Protein 3T6O (pdb70)

Organism: Planctopirus limnophila (strain ATCC 43296 / DSM 3776 / IFAM 1008 / Mu 290) (NCBI:txid521674)

InterPro domains:
  IPR002645 STAS domain [PF01740] (28-112)
  IPR002645 STAS domain [PS50801] (24-116)
  IPR036513 STAS domain superfamily [G3DSA:3.30.750.24] (1-118)
  IPR036513 STAS domain superfamily [SSF52091] (20-113)

Foldseek 3Di:
DAEWDWDQDLQATETHGDLVQLEDDQVNCVVHLVVLQVSDDDPQYEYEYECANHNYDADSNVVSLVSNCVVRVVRPPHAYAYECQDPNNVVRVVVDDVCVRHHYYHHPVVVSVVD/DEWDWDADLNATETHDPLVPLDDEPVNCVVHLVVLLVSPDDPLYEYEYEDANHNYDADSVVVSLVVSVVVNVVRVPYAYEYECADPVRVVRCVVVVNDVVHYYYHDDVVVSVVVD/DEWDWDQDQQEIETHDDLVQQECELVNLVVYLVVLLVSPDDPLHEYEYECANHQYYADNVVVSLVVSVVVNVVHPPHAYAYECQDPNNVVRPVVDDPCPRHHYDHHPVRVSVVHD

Structure (mmCIF, N/CA/C/O backbone):
data_3T6O
#
_entry.id   3T6O
#
_cell.length_a   73.038
_cell.length_b   92.453
_cell.length_c   142.753
_cell.angle_alpha   90.00
_cell.angle_beta   90.00
_cell.angle_gamma   90.00
#
_symmetry.space_group_name_H-M   'I 2 2 2'
#
loop_
_entity.id
_entity.type
_entity.pdbx_description
1 polymer 'Sulfate transporter/antisigma-factor antagonist STAS'
2 non-polymer 'CHLORIDE ION'
3 water water
#
loop_
_atom_site.group_PDB
_atom_site.id
_atom_site.type_symbol
_atom_site.label_atom_id
_atom_site.label_alt_id
_atom_site.label_comp_id
_atom_site.label_asym_id
_atom_site.label_entity_id
_atom_site.label_seq_id
_atom_site.pdbx_PDB_ins_code
_atom_site.Cartn_x
_atom_site.Cartn_y
_atom_site.Cartn_z
_atom_site.occupancy
_atom_site.B_iso_or_equiv
_atom_site.auth_seq_id
_atom_site.auth_comp_id
_atom_site.auth_asym_id
_atom_site.auth_atom_id
_atom_site.pdbx_PDB_model_num
ATOM 1 N N . ALA A 1 3 ? 17.962 62.967 51.237 1.00 72.61 0 ALA A N 1
ATOM 2 C CA . ALA A 1 3 ? 17.948 61.757 52.100 1.00 72.88 0 ALA A CA 1
ATOM 3 C C . ALA A 1 3 ? 17.732 60.436 51.305 1.00 69.18 0 ALA A C 1
ATOM 4 O O . ALA A 1 3 ? 18.277 59.393 51.680 1.00 69.06 0 ALA A O 1
ATOM 14 N N . ALA A 1 5 ? 17.692 57.210 48.937 1.00 54.28 2 ALA A N 1
ATOM 15 C CA . ALA A 1 5 ? 18.638 56.459 48.126 1.00 49.82 2 ALA A CA 1
ATOM 16 C C . ALA A 1 5 ? 18.182 56.385 46.655 1.00 45.44 2 ALA A C 1
ATOM 17 O O . ALA A 1 5 ? 16.992 56.457 46.340 1.00 45.39 2 ALA A O 1
ATOM 19 N N . ASP A 1 6 ? 19.128 56.247 45.745 1.00 41.23 3 ASP A N 1
ATOM 20 C CA . ASP A 1 6 ? 18.784 56.177 44.333 1.00 37.20 3 ASP A CA 1
ATOM 21 C C . ASP A 1 6 ? 19.779 55.264 43.628 1.00 33.70 3 ASP A C 1
ATOM 22 O O . ASP A 1 6 ? 20.799 54.922 44.200 1.00 31.76 3 ASP A O 1
ATOM 27 N N . ILE A 1 7 ? 19.445 54.806 42.426 1.00 30.59 4 ILE A N 1
ATOM 28 C CA . ILE A 1 7 ? 20.424 54.081 41.638 1.00 28.45 4 ILE A CA 1
ATOM 29 C C . ILE A 1 7 ? 21.574 55.039 41.374 1.00 27.40 4 ILE A C 1
ATOM 30 O O . ILE A 1 7 ? 21.419 56.216 41.536 1.00 27.20 4 ILE A O 1
ATOM 35 N N . ARG A 1 8 ? 22.715 54.512 40.973 1.00 26.54 5 ARG A N 1
ATOM 36 C CA A ARG A 1 8 ? 23.758 55.377 40.439 0.50 26.79 5 ARG A CA 1
ATOM 37 C CA B ARG A 1 8 ? 23.884 55.274 40.496 0.50 26.68 5 ARG A CA 1
ATOM 38 C C . ARG A 1 8 ? 23.964 55.101 38.968 1.00 24.34 5 ARG A C 1
ATOM 39 O O . ARG A 1 8 ? 23.915 53.972 38.486 1.00 23.24 5 ARG A O 1
ATOM 54 N N . VAL A 1 9 ? 24.099 56.179 38.212 1.00 23.39 6 VAL A N 1
ATOM 55 C CA . VAL A 1 9 ? 24.185 56.089 36.762 1.00 21.53 6 VAL A CA 1
ATOM 56 C C . VAL A 1 9 ? 25.594 56.530 36.387 1.00 22.18 6 VAL A C 1
ATOM 57 O O . VAL A 1 9 ? 25.986 57.624 36.712 1.00 22.66 6 VAL A O 1
ATOM 61 N N . THR A 1 10 ? 26.351 55.672 35.713 1.00 21.27 7 THR A N 1
ATOM 62 C CA . THR A 1 10 ? 27.712 56.045 35.257 1.00 22.04 7 THR A CA 1
ATOM 63 C C . THR A 1 10 ? 27.825 55.818 33.746 1.00 21.46 7 THR A C 1
ATOM 64 O O . THR A 1 10 ? 27.030 55.087 33.136 1.00 20.46 7 THR A O 1
ATOM 68 N N . HIS A 1 11 ? 28.741 56.534 33.125 1.00 22.61 8 HIS A N 1
ATOM 69 C CA . HIS A 1 11 ? 29.015 56.372 31.725 1.00 22.98 8 HIS A CA 1
ATOM 70 C C . HIS A 1 11 ? 30.366 55.730 31.604 1.00 23.77 8 HIS A C 1
ATOM 71 O O . HIS A 1 11 ? 31.355 56.306 32.013 1.00 24.70 8 HIS A O 1
ATOM 78 N N . GLU A 1 12 ? 30.405 54.534 31.049 1.00 22.95 9 GLU A N 1
ATOM 79 C CA . GLU A 1 12 ? 31.624 53.764 30.977 1.00 24.53 9 GLU A CA 1
ATOM 80 C C . GLU A 1 12 ? 31.707 53.178 29.579 1.00 23.71 9 GLU A C 1
ATOM 81 O O . GLU A 1 12 ? 30.839 52.425 29.166 1.00 21.02 9 GLU A O 1
ATOM 87 N N . ALA A 1 13 ? 32.723 53.559 28.834 1.00 24.91 10 ALA A N 1
ATOM 88 C CA . ALA A 1 13 ? 32.961 52.991 27.499 1.00 26.49 10 ALA A CA 1
ATOM 89 C C . ALA A 1 13 ? 31.697 53.038 26.585 1.00 25.32 10 ALA A C 1
ATOM 90 O O . ALA A 1 13 ? 31.359 52.068 25.901 1.00 24.07 10 ALA A O 1
ATOM 92 N N . GLN A 1 14 ? 31.012 54.173 26.587 1.00 24.69 11 GLN A N 1
ATOM 93 C CA . GLN A 1 14 ? 29.836 54.400 25.721 1.00 25.17 11 GLN A CA 1
ATOM 94 C C . GLN A 1 14 ? 28.612 53.634 26.106 1.00 22.92 11 GLN A C 1
ATOM 95 O O . GLN A 1 14 ? 27.664 53.558 25.344 1.00 22.97 11 GLN A O 1
ATOM 101 N N . VAL A 1 15 ? 28.625 53.127 27.329 1.00 21.33 12 VAL A N 1
ATOM 102 C CA . VAL A 1 15 ? 27.519 52.407 27.884 1.00 19.35 12 VAL A CA 1
ATOM 103 C C . VAL A 1 15 ? 27.057 53.159 29.126 1.00 19.56 12 VAL A C 1
ATOM 104 O O . VAL A 1 15 ? 27.886 53.666 29.877 1.00 19.53 12 VAL A O 1
ATOM 108 N N . THR A 1 16 ? 25.736 53.273 29.298 1.00 18.62 13 THR A N 1
ATOM 109 C CA . THR A 1 16 ? 25.167 53.866 30.477 1.00 18.94 13 THR A CA 1
ATOM 110 C C . THR A 1 16 ? 24.984 52.724 31.441 1.00 17.25 13 THR A C 1
ATOM 111 O O . THR A 1 16 ? 24.219 51.777 31.153 1.00 17.30 13 THR A O 1
ATOM 115 N N . VAL A 1 17 ? 25.648 52.799 32.572 1.00 16.33 14 VAL A N 1
ATOM 116 C CA . VAL A 1 17 ? 25.668 51.699 33.494 1.00 15.95 14 VAL A CA 1
ATOM 117 C C . VAL A 1 17 ? 24.791 52.096 34.649 1.00 16.75 14 VAL A C 1
ATOM 118 O O . VAL A 1 17 ? 24.979 53.151 35.223 1.00 18.33 14 VAL A O 1
ATOM 122 N N . ILE A 1 18 ? 23.808 51.264 34.975 1.00 16.47 15 ILE A N 1
ATOM 123 C CA . ILE A 1 18 ? 22.953 51.466 36.152 1.00 16.86 15 ILE A CA 1
ATOM 124 C C . ILE A 1 18 ? 23.367 50.500 37.271 1.00 17.85 15 ILE A C 1
ATOM 125 O O . ILE A 1 18 ? 23.416 49.273 37.051 1.00 16.78 15 ILE A O 1
ATOM 130 N N . SER A 1 19 ? 23.691 51.034 38.441 1.00 18.21 16 SER A N 1
ATOM 131 C CA . SER A 1 19 ? 24.112 50.212 39.570 1.00 20.45 16 SER A CA 1
ATOM 132 C C . SER A 1 19 ? 23.285 50.563 40.804 1.00 22.57 16 SER A C 1
ATOM 133 O O . SER A 1 19 ? 22.708 51.672 40.896 1.00 22.62 16 SER A O 1
ATOM 136 N N . PHE A 1 20 ? 23.317 49.657 41.773 1.00 23.87 17 PHE A N 1
ATOM 137 C CA . PHE A 1 20 ? 22.508 49.759 42.975 1.00 26.45 17 PHE A CA 1
ATOM 138 C C . PHE A 1 20 ? 23.317 49.865 44.262 1.00 29.50 17 PHE A C 1
ATOM 139 O O . PHE A 1 20 ? 24.136 49.025 44.527 1.00 29.28 17 PHE A O 1
ATOM 147 N N . PRO A 1 21 ? 23.044 50.865 45.088 1.00 32.53 18 PRO A N 1
ATOM 148 C CA . PRO A 1 21 ? 23.603 50.926 46.455 1.00 35.48 18 PRO A CA 1
ATOM 149 C C . PRO A 1 21 ? 23.148 49.796 47.336 1.00 37.03 18 PRO A C 1
ATOM 150 O O . PRO A 1 21 ? 22.055 49.293 47.149 1.00 36.41 18 PRO A O 1
ATOM 154 N N . ALA A 1 22 ? 23.987 49.422 48.298 1.00 40.50 19 ALA A N 1
ATOM 155 C CA . ALA A 1 22 ? 23.687 48.375 49.303 1.00 43.16 19 ALA A CA 1
ATOM 156 C C . ALA A 1 22 ? 22.289 48.432 49.931 1.00 45.32 19 ALA A C 1
ATOM 157 O O . ALA A 1 22 ? 21.691 47.387 50.193 1.00 46.60 19 ALA A O 1
ATOM 159 N N . VAL A 1 23 ? 21.736 49.620 50.146 1.00 47.01 20 VAL A N 1
ATOM 160 C CA . VAL A 1 23 ? 20.380 49.715 50.694 1.00 48.76 20 VAL A CA 1
ATOM 161 C C . VAL A 1 23 ? 19.282 49.065 49.804 1.00 47.46 20 VAL A C 1
ATOM 162 O O . VAL A 1 23 ? 18.158 48.825 50.280 1.00 48.99 20 VAL A O 1
ATOM 166 N N . PHE A 1 24 ? 19.582 48.810 48.525 1.00 44.91 21 PHE A N 1
ATOM 167 C CA . PHE A 1 24 ? 18.635 48.149 47.609 1.00 42.81 21 PHE A CA 1
ATOM 168 C C . PHE A 1 24 ? 18.859 46.637 47.443 1.00 41.87 21 PHE A C 1
ATOM 169 O O . PHE A 1 24 ? 18.790 46.138 46.332 1.00 41.67 21 PHE A O 1
ATOM 177 N N . GLN A 1 25 ? 19.118 45.882 48.503 1.00 42.95 22 GLN A N 1
ATOM 178 C CA A GLN A 1 25 ? 19.261 44.429 48.423 0.50 42.55 22 GLN A CA 1
ATOM 179 C CA B GLN A 1 25 ? 19.346 44.461 48.268 0.50 42.21 22 GLN A CA 1
ATOM 180 C C . GLN A 1 25 ? 18.013 43.787 47.811 1.00 41.50 22 GLN A C 1
ATOM 181 O O . GLN A 1 25 ? 18.063 42.852 47.044 1.00 40.13 22 GLN A O 1
ATOM 192 N N . ARG A 1 26 ? 16.855 44.303 48.212 1.00 41.55 23 ARG A N 1
ATOM 193 C CA . ARG A 1 26 ? 15.567 43.759 47.803 1.00 41.24 23 ARG A CA 1
ATOM 194 C C . ARG A 1 26 ? 14.724 44.817 47.117 1.00 38.90 23 ARG A C 1
ATOM 195 O O . ARG A 1 26 ? 14.337 45.789 47.742 1.00 39.35 23 ARG A O 1
ATOM 203 N N . LEU A 1 27 ? 14.466 44.622 45.824 1.00 35.77 24 LEU A N 1
ATOM 204 C CA . LEU A 1 27 ? 13.698 45.563 45.026 1.00 34.04 24 LEU A CA 1
ATOM 205 C C . LEU A 1 27 ? 12.198 45.167 44.958 1.00 34.28 24 LEU A C 1
ATOM 206 O O . LEU A 1 27 ? 11.791 44.330 44.159 1.00 33.54 24 LEU A O 1
ATOM 211 N N A ARG A 1 28 ? 11.397 45.782 45.818 0.50 35.31 25 ARG A N 1
ATOM 212 N N B ARG A 1 28 ? 11.383 45.760 45.817 0.50 35.21 25 ARG A N 1
ATOM 213 C CA A ARG A 1 28 ? 9.958 45.650 45.761 0.50 36.63 25 ARG A CA 1
ATOM 214 C CA B ARG A 1 28 ? 9.952 45.605 45.688 0.50 36.37 25 ARG A CA 1
ATOM 215 C C A ARG A 1 28 ? 9.348 46.894 45.111 0.50 35.96 25 ARG A C 1
ATOM 216 C C B ARG A 1 28 ? 9.347 46.905 45.144 0.50 35.91 25 ARG A C 1
ATOM 217 O O A ARG A 1 28 ? 10.062 47.780 44.597 0.50 34.33 25 ARG A O 1
ATOM 218 O O B ARG A 1 28 ? 10.068 47.833 44.722 0.50 34.35 25 ARG A O 1
ATOM 233 N N . GLU A 1 29 ? 8.023 46.963 45.160 1.00 36.70 26 GLU A N 1
ATOM 234 C CA . GLU A 1 29 ? 7.287 48.064 44.578 1.00 36.70 26 GLU A CA 1
ATOM 235 C C . GLU A 1 29 ? 7.739 49.431 45.092 1.00 35.85 26 GLU A C 1
ATOM 236 O O . GLU A 1 29 ? 7.857 50.337 44.316 1.00 34.86 26 GLU A O 1
ATOM 242 N N . THR A 1 30 ? 8.030 49.543 46.383 1.00 36.77 27 THR A N 1
ATOM 243 C CA . THR A 1 30 ? 8.468 50.786 46.982 1.00 37.62 27 THR A CA 1
ATOM 244 C C . THR A 1 30 ? 9.795 51.267 46.454 1.00 35.56 27 THR A C 1
ATOM 245 O O . THR A 1 30 ? 9.944 52.456 46.181 1.00 35.58 27 THR A O 1
ATOM 249 N N . GLU A 1 31 ? 10.766 50.363 46.357 1.00 33.08 28 GLU A N 1
ATOM 250 C CA . GLU A 1 31 ? 12.075 50.699 45.813 1.00 31.62 28 GLU A CA 1
ATOM 251 C C . GLU A 1 31 ? 11.991 51.027 44.327 1.00 29.58 28 GLU A C 1
ATOM 252 O O . GLU A 1 31 ? 12.686 51.947 43.828 1.00 27.86 28 GLU A O 1
ATOM 258 N N . VAL A 1 32 ? 11.117 50.318 43.610 1.00 28.83 29 VAL A N 1
ATOM 259 C CA . VAL A 1 32 ? 11.004 50.544 42.180 1.00 27.12 29 VAL A CA 1
ATOM 260 C C . VAL A 1 32 ? 10.466 51.962 41.947 1.00 28.61 29 VAL A C 1
ATOM 261 O O . VAL A 1 32 ? 10.972 52.657 41.076 1.00 27.01 29 VAL A O 1
ATOM 265 N N . GLU A 1 33 ? 9.514 52.418 42.768 1.00 30.79 30 GLU A N 1
ATOM 266 C CA A GLU A 1 33 ? 9.015 53.811 42.639 0.50 32.09 30 GLU A CA 1
ATOM 267 C CA B GLU A 1 33 ? 8.987 53.766 42.651 0.50 32.47 30 GLU A CA 1
ATOM 268 C C . GLU A 1 33 ? 10.103 54.799 42.921 1.00 32.08 30 GLU A C 1
ATOM 269 O O . GLU A 1 33 ? 10.123 55.874 42.324 1.00 32.84 30 GLU A O 1
ATOM 280 N N . GLN A 1 34 ? 10.988 54.479 43.855 1.00 31.98 31 GLN A N 1
ATOM 281 C CA . GLN A 1 34 ? 12.046 55.424 44.234 1.00 32.52 31 GLN A CA 1
ATOM 282 C C . GLN A 1 34 ? 13.008 55.665 43.092 1.00 28.63 31 GLN A C 1
ATOM 283 O O . GLN A 1 34 ? 13.515 56.742 42.969 1.00 29.66 31 GLN A O 1
ATOM 289 N N . ILE A 1 35 ? 13.269 54.661 42.274 1.00 24.89 32 ILE A N 1
ATOM 290 C CA . ILE A 1 35 ? 14.354 54.724 41.299 1.00 22.64 32 ILE A CA 1
ATOM 291 C C . ILE A 1 35 ? 13.872 54.961 39.870 1.00 22.49 32 ILE A C 1
ATOM 292 O O . ILE A 1 35 ? 14.689 55.193 38.979 1.00 20.70 32 ILE A O 1
ATOM 297 N N . ALA A 1 36 ? 12.553 54.921 39.660 1.00 22.16 33 ALA A N 1
ATOM 298 C CA . ALA A 1 36 ? 11.974 54.881 38.301 1.00 22.21 33 ALA A CA 1
ATOM 299 C C . ALA A 1 36 ? 12.361 56.087 37.497 1.00 22.42 33 ALA A C 1
ATOM 300 O O . ALA A 1 36 ? 12.788 55.966 36.341 1.00 21.14 33 ALA A O 1
ATOM 302 N N . SER A 1 37 ? 12.272 57.243 38.144 1.00 24.51 34 SER A N 1
ATOM 303 C CA . SER A 1 37 ? 12.556 58.510 37.503 1.00 26.74 34 SER A CA 1
ATOM 304 C C . SER A 1 37 ? 14.019 58.682 37.026 1.00 26.09 34 SER A C 1
ATOM 305 O O . SER A 1 37 ? 14.287 59.043 35.870 1.00 26.57 34 SER A O 1
ATOM 308 N N . THR A 1 38 ? 14.966 58.386 37.891 1.00 25.83 35 THR A N 1
ATOM 309 C CA . THR A 1 38 ? 16.373 58.428 37.504 1.00 25.25 35 THR A CA 1
ATOM 310 C C . THR A 1 38 ? 16.648 57.380 36.422 1.00 23.24 35 THR A C 1
ATOM 311 O O . THR A 1 38 ? 17.305 57.660 35.441 1.00 22.38 35 THR A O 1
ATOM 315 N N . PHE A 1 39 ? 16.098 56.178 36.585 1.00 22.17 36 PHE A N 1
ATOM 316 C CA . PHE A 1 39 ? 16.296 55.134 35.638 1.00 20.10 36 PHE A CA 1
ATOM 317 C C . PHE A 1 39 ? 15.806 55.492 34.235 1.00 21.05 36 PHE A C 1
ATOM 318 O O . PHE A 1 39 ? 16.546 55.367 33.223 1.00 19.89 36 PHE A O 1
ATOM 326 N N . LEU A 1 40 ? 14.554 55.949 34.159 1.00 21.51 37 LEU A N 1
ATOM 327 C CA . LEU A 1 40 ? 13.970 56.255 32.860 1.00 22.18 37 LEU A CA 1
ATOM 328 C C . LEU A 1 40 ? 14.661 57.470 32.227 1.00 22.44 37 LEU A C 1
ATOM 329 O O . LEU A 1 40 ? 14.875 57.497 31.027 1.00 21.68 37 LEU A O 1
ATOM 334 N N . ALA A 1 41 ? 15.081 58.437 33.027 1.00 23.52 38 ALA A N 1
ATOM 335 C CA . ALA A 1 41 ? 15.771 59.605 32.447 1.00 25.87 38 ALA A CA 1
ATOM 336 C C . ALA A 1 41 ? 17.146 59.188 31.885 1.00 25.39 38 ALA A C 1
ATOM 337 O O . ALA A 1 41 ? 17.592 59.767 30.923 1.00 27.32 38 ALA A O 1
ATOM 339 N N . ALA A 1 42 ? 17.760 58.140 32.435 1.00 23.81 39 ALA A N 1
ATOM 340 C CA . ALA A 1 42 ? 19.032 57.616 31.930 1.00 23.58 39 ALA A CA 1
ATOM 341 C C . ALA A 1 42 ? 18.884 56.839 30.597 1.00 23.34 39 ALA A C 1
ATOM 342 O O . ALA A 1 42 ? 19.860 56.375 30.053 1.00 21.96 39 ALA A O 1
ATOM 352 N N . GLN A 1 44 ? 18.078 57.976 27.664 1.00 30.07 41 GLN A N 1
ATOM 353 C CA . GLN A 1 44 ? 18.173 58.803 26.459 1.00 32.27 41 GLN A CA 1
ATOM 354 C C . GLN A 1 44 ? 19.638 58.779 25.959 1.00 31.82 41 GLN A C 1
ATOM 355 O O . GLN A 1 44 ? 20.418 57.964 26.399 1.00 31.39 41 GLN A O 1
ATOM 361 N N . GLY A 1 45 ? 20.018 59.540 24.971 1.00 33.31 42 GLY A N 1
ATOM 362 C CA . GLY A 1 45 ? 21.388 59.369 24.467 1.00 33.13 42 GLY A CA 1
ATOM 363 C C . GLY A 1 45 ? 21.399 59.198 22.976 1.00 34.58 42 GLY A C 1
ATOM 364 O O . GLY A 1 45 ? 20.430 58.740 22.394 1.00 33.15 42 GLY A O 1
ATOM 365 N N . ALA A 1 46 ? 22.504 59.581 22.353 1.00 36.12 43 ALA A N 1
ATOM 366 C CA . ALA A 1 46 ? 22.657 59.415 20.924 1.00 38.47 43 ALA A CA 1
ATOM 367 C C . ALA A 1 46 ? 22.599 57.940 20.577 1.00 37.94 43 ALA A C 1
ATOM 368 O O . ALA A 1 46 ? 23.134 57.108 21.305 1.00 35.82 43 ALA A O 1
ATOM 370 N N . GLN A 1 47 ? 21.868 57.645 19.504 1.00 40.17 44 GLN A N 1
ATOM 371 C CA . GLN A 1 47 ? 21.867 56.349 18.789 1.00 41.97 44 GLN A CA 1
ATOM 372 C C . GLN A 1 47 ? 23.285 55.913 18.407 1.00 41.77 44 GLN A C 1
ATOM 373 O O . GLN A 1 47 ? 24.081 56.738 17.986 1.00 44.75 44 GLN A O 1
ATOM 379 N N . PRO A 1 48 ? 23.638 54.629 18.603 1.00 39.51 45 PRO A N 1
ATOM 380 C CA . PRO A 1 48 ? 22.927 53.543 19.283 1.00 36.28 45 PRO A CA 1
ATOM 381 C C . PRO A 1 48 ? 23.108 53.648 20.806 1.00 31.84 45 PRO A C 1
ATOM 382 O O . PRO A 1 48 ? 24.202 53.870 21.283 1.00 30.08 45 PRO A O 1
ATOM 386 N N . ARG A 1 49 ? 22.031 53.477 21.554 1.00 28.79 46 ARG A N 1
ATOM 387 C CA . ARG A 1 49 ? 22.098 53.524 22.998 1.00 25.42 46 ARG A CA 1
ATOM 388 C C . ARG A 1 49 ? 22.398 52.144 23.519 1.00 23.78 46 ARG A C 1
ATOM 389 O O . ARG A 1 49 ? 21.749 51.162 23.126 1.00 22.63 46 ARG A O 1
ATOM 397 N N . LYS A 1 50 ? 23.324 52.092 24.463 1.00 21.42 47 LYS A N 1
ATOM 398 C CA . LYS A 1 50 ? 23.739 50.870 25.080 1.00 20.88 47 LYS A CA 1
ATOM 399 C C . LYS A 1 50 ? 23.607 51.066 26.594 1.00 18.82 47 LYS A C 1
ATOM 400 O O . LYS A 1 50 ? 24.129 52.060 27.149 1.00 19.30 47 LYS A O 1
ATOM 406 N N . VAL A 1 51 ? 22.908 50.136 27.241 1.00 16.85 48 VAL A N 1
ATOM 407 C CA . VAL A 1 51 ? 22.563 50.212 28.641 1.00 16.01 48 VAL A CA 1
ATOM 408 C C . VAL A 1 51 ? 22.897 48.863 29.311 1.00 15.97 48 VAL A C 1
ATOM 409 O O . VAL A 1 51 ? 22.581 47.807 28.778 1.00 17.47 48 VAL A O 1
ATOM 413 N N . LEU A 1 52 ? 23.485 48.918 30.507 1.00 15.94 49 LEU A N 1
ATOM 414 C CA . LEU A 1 52 ? 23.859 47.759 31.249 1.00 15.36 49 LEU A CA 1
ATOM 415 C C . LEU A 1 52 ? 23.283 47.903 32.613 1.00 15.74 49 LEU A C 1
ATOM 416 O O . LEU A 1 52 ? 23.550 48.901 33.273 1.00 17.13 49 LEU A O 1
ATOM 421 N N . ILE A 1 53 ? 22.530 46.910 33.078 1.00 15.79 50 ILE A N 1
ATOM 422 C CA . ILE A 1 53 ? 21.969 46.948 34.420 1.00 16.43 50 ILE A CA 1
ATOM 423 C C . ILE A 1 53 ? 22.878 46.058 35.247 1.00 17.87 50 ILE A C 1
ATOM 424 O O . ILE A 1 53 ? 22.882 44.818 35.103 1.00 17.85 50 ILE A O 1
ATOM 429 N N . ASP A 1 54 ? 23.658 46.677 36.107 1.00 17.27 51 ASP A N 1
ATOM 430 C CA . ASP A 1 54 ? 24.593 45.938 36.918 1.00 19.21 51 ASP A CA 1
ATOM 431 C C . ASP A 1 54 ? 23.951 45.611 38.266 1.00 19.92 51 ASP A C 1
ATOM 432 O O . ASP A 1 54 ? 23.861 46.480 39.163 1.00 20.42 51 ASP A O 1
ATOM 437 N N . LEU A 1 55 ? 23.606 44.333 38.422 1.00 19.91 52 LEU A N 1
ATOM 438 C CA . LEU A 1 55 ? 22.788 43.888 39.540 1.00 20.65 52 LEU A CA 1
ATOM 439 C C . LEU A 1 55 ? 23.598 43.394 40.724 1.00 22.37 52 LEU A C 1
ATOM 440 O O . LEU A 1 55 ? 23.051 42.745 41.616 1.00 22.33 52 LEU A O 1
ATOM 445 N N . GLU A 1 56 ? 24.894 43.728 40.777 1.00 22.93 53 GLU A N 1
ATOM 446 C CA . GLU A 1 56 ? 25.725 43.225 41.864 1.00 25.43 53 GLU A CA 1
ATOM 447 C C . GLU A 1 56 ? 25.189 43.763 43.190 1.00 26.10 53 GLU A C 1
ATOM 448 O O . GLU A 1 56 ? 24.911 44.946 43.321 1.00 26.83 53 GLU A O 1
ATOM 454 N N . GLY A 1 57 ? 25.046 42.898 44.171 1.00 27.40 54 GLY A N 1
ATOM 455 C CA . GLY A 1 57 ? 24.549 43.301 45.487 1.00 29.07 54 GLY A CA 1
ATOM 456 C C . GLY A 1 57 ? 23.032 43.156 45.625 1.00 29.24 54 GLY A C 1
ATOM 457 O O . GLY A 1 57 ? 22.517 43.100 46.747 1.00 30.86 54 GLY A O 1
ATOM 458 N N . VAL A 1 58 ? 22.310 43.133 44.496 1.00 27.52 55 VAL A N 1
ATOM 459 C CA . VAL A 1 58 ? 20.875 42.975 44.516 1.00 25.88 55 VAL A CA 1
ATOM 460 C C . VAL A 1 58 ? 20.559 41.505 44.788 1.00 27.45 55 VAL A C 1
ATOM 461 O O . VAL A 1 58 ? 21.004 40.631 44.066 1.00 26.89 55 VAL A O 1
ATOM 465 N N . GLU A 1 59 ? 19.786 41.219 45.826 1.00 29.01 56 GLU A N 1
ATOM 466 C CA . GLU A 1 59 ? 19.488 39.825 46.177 1.00 30.88 56 GLU A CA 1
ATOM 467 C C . GLU A 1 59 ? 18.077 39.356 45.801 1.00 30.47 56 GLU A C 1
ATOM 468 O O . GLU A 1 59 ? 17.821 38.130 45.705 1.00 30.05 56 GLU A O 1
ATOM 474 N N . PHE A 1 60 ? 17.155 40.305 45.615 1.00 28.89 57 PHE A N 1
ATOM 475 C CA . PHE A 1 60 ? 15.793 39.959 45.265 1.00 29.15 57 PHE A CA 1
ATOM 476 C C . PHE A 1 60 ? 15.123 40.993 44.394 1.00 28.59 57 PHE A C 1
ATOM 477 O O . PHE A 1 60 ? 15.257 42.220 44.632 1.00 28.66 57 PHE A O 1
ATOM 485 N N . PHE A 1 61 ? 14.390 40.494 43.398 1.00 28.53 58 PHE A N 1
ATOM 486 C CA . PHE A 1 61 ? 13.367 41.285 42.705 1.00 28.50 58 PHE A CA 1
ATOM 487 C C . PHE A 1 61 ? 12.297 40.389 42.096 1.00 29.46 58 PHE A C 1
ATOM 488 O O . PHE A 1 61 ? 12.430 39.159 42.097 1.00 30.55 58 PHE A O 1
ATOM 496 N N . GLY A 1 62 ? 11.205 41.017 41.653 1.00 29.07 59 GLY A N 1
ATOM 497 C CA . GLY A 1 62 ? 10.075 40.333 41.045 1.00 28.56 59 GLY A CA 1
ATOM 498 C C . GLY A 1 62 ? 9.438 41.164 39.953 1.00 26.28 59 GLY A C 1
ATOM 499 O O . GLY A 1 62 ? 10.134 41.822 39.192 1.00 24.74 59 GLY A O 1
ATOM 500 N N . SER A 1 63 ? 8.111 41.137 39.877 1.00 26.60 60 SER A N 1
ATOM 501 C CA . SER A 1 63 ? 7.420 41.711 38.745 1.00 26.05 60 SER A CA 1
ATOM 502 C C . SER A 1 63 ? 7.589 43.213 38.639 1.00 24.03 60 SER A C 1
ATOM 503 O O . SER A 1 63 ? 7.697 43.719 37.527 1.00 20.91 60 SER A O 1
ATOM 506 N N . SER A 1 64 ? 7.597 43.919 39.765 1.00 24.13 61 SER A N 1
ATOM 507 C CA . SER A 1 64 ? 7.633 45.392 39.713 1.00 24.79 61 SER A CA 1
ATOM 508 C C . SER A 1 64 ? 8.928 45.862 39.069 1.00 22.13 61 SER A C 1
ATOM 509 O O . SER A 1 64 ? 8.925 46.751 38.238 1.00 20.82 61 SER A O 1
ATOM 512 N N . PHE A 1 65 ? 10.034 45.243 39.457 1.00 21.53 62 PHE A N 1
ATOM 513 C CA . PHE A 1 65 ? 11.312 45.626 38.916 1.00 20.13 62 PHE A CA 1
ATOM 514 C C . PHE A 1 65 ? 11.475 45.167 37.482 1.00 20.28 62 PHE A C 1
ATOM 515 O O . PHE A 1 65 ? 12.000 45.910 36.659 1.00 20.23 62 PHE A O 1
ATOM 523 N N . ILE A 1 66 ? 11.008 43.975 37.146 1.00 21.14 63 ILE A N 1
ATOM 524 C CA . ILE A 1 66 ? 11.106 43.519 35.771 1.00 21.78 63 ILE A CA 1
ATOM 525 C C . ILE A 1 66 ? 10.304 44.446 34.871 1.00 22.52 63 ILE A C 1
ATOM 526 O O . ILE A 1 66 ? 10.735 44.754 33.768 1.00 22.74 63 ILE A O 1
ATOM 531 N N . GLU A 1 67 ? 9.137 44.863 35.348 1.00 23.28 64 GLU A N 1
ATOM 532 C CA . GLU A 1 67 ? 8.305 45.818 34.645 1.00 25.39 64 GLU A CA 1
ATOM 533 C C . GLU A 1 67 ? 9.045 47.147 34.385 1.00 22.90 64 GLU A C 1
ATOM 534 O O . GLU A 1 67 ? 8.998 47.672 33.272 1.00 22.04 64 GLU A O 1
ATOM 540 N N . LEU A 1 68 ? 9.723 47.667 35.396 1.00 21.37 65 LEU A N 1
ATOM 541 C CA . LEU A 1 68 ? 10.537 48.890 35.159 1.00 20.41 65 LEU A CA 1
ATOM 542 C C . LEU A 1 68 ? 11.582 48.678 34.082 1.00 19.59 65 LEU A C 1
ATOM 543 O O . LEU A 1 68 ? 11.747 49.506 33.202 1.00 19.76 65 LEU A O 1
ATOM 548 N N . LEU A 1 69 ? 12.317 47.572 34.169 1.00 19.61 66 LEU A N 1
ATOM 549 C CA . LEU A 1 69 ? 13.372 47.273 33.195 1.00 19.01 66 LEU A CA 1
ATOM 550 C C . LEU A 1 69 ? 12.815 47.251 31.746 1.00 19.94 66 LEU A C 1
ATOM 551 O O . LEU A 1 69 ? 13.447 47.767 30.791 1.00 20.74 66 LEU A O 1
ATOM 556 N N . VAL A 1 70 ? 11.599 46.724 31.610 1.00 20.00 67 VAL A N 1
ATOM 557 C CA . VAL A 1 70 ? 10.921 46.605 30.311 1.00 20.07 67 VAL A CA 1
ATOM 558 C C . VAL A 1 70 ? 10.602 48.012 29.799 1.00 19.72 67 VAL A C 1
ATOM 559 O O . VAL A 1 70 ? 10.745 48.286 28.622 1.00 18.80 67 VAL A O 1
ATOM 563 N N . ARG A 1 71 ? 10.230 48.914 30.697 1.00 19.78 68 ARG A N 1
ATOM 564 C CA . ARG A 1 71 ? 9.988 50.305 30.306 1.00 20.68 68 ARG A CA 1
ATOM 565 C C . ARG A 1 71 ? 11.242 50.959 29.787 1.00 19.98 68 ARG A C 1
ATOM 566 O O . ARG A 1 71 ? 11.190 51.740 28.829 1.00 23.11 68 ARG A O 1
ATOM 574 N N . GLY A 1 72 ? 12.356 50.689 30.435 1.00 18.99 69 GLY A N 1
ATOM 575 C CA . GLY A 1 72 ? 13.653 51.203 29.998 1.00 18.75 69 GLY A CA 1
ATOM 576 C C . GLY A 1 72 ? 13.995 50.611 28.647 1.00 19.12 69 GLY A C 1
ATOM 577 O O . GLY A 1 72 ? 14.333 51.322 27.705 1.00 19.98 69 GLY A O 1
ATOM 578 N N . TRP A 1 73 ? 13.872 49.301 28.547 1.00 18.62 70 TRP A N 1
ATOM 579 C CA . TRP A 1 73 ? 14.205 48.622 27.306 1.00 19.21 70 TRP A CA 1
ATOM 580 C C . TRP A 1 73 ? 13.390 49.131 26.118 1.00 20.99 70 TRP A C 1
ATOM 581 O O . TRP A 1 73 ? 13.947 49.316 25.037 1.00 19.64 70 TRP A O 1
ATOM 592 N N . LYS A 1 74 ? 12.073 49.375 26.316 1.00 21.61 71 LYS A N 1
ATOM 593 C CA . LYS A 1 74 ? 11.209 49.868 25.227 1.00 24.24 71 LYS A CA 1
ATOM 594 C C . LYS A 1 74 ? 11.656 51.247 24.711 1.00 25.02 71 LYS A C 1
ATOM 595 O O . LYS A 1 74 ? 11.441 51.599 23.537 1.00 26.64 71 LYS A O 1
ATOM 601 N N . ARG A 1 75 ? 12.245 52.029 25.596 1.00 23.96 72 ARG A N 1
ATOM 602 C CA . ARG A 1 75 ? 12.753 53.328 25.215 1.00 26.67 72 ARG A CA 1
ATOM 603 C C . ARG A 1 75 ? 13.981 53.217 24.330 1.00 28.36 72 ARG A C 1
ATOM 604 O O . ARG A 1 75 ? 14.189 54.065 23.470 1.00 31.59 72 ARG A O 1
ATOM 612 N N . ILE A 1 76 ? 14.800 52.202 24.526 1.00 28.56 73 ILE A N 1
ATOM 613 C CA . ILE A 1 76 ? 15.991 52.109 23.694 1.00 29.41 73 ILE A CA 1
ATOM 614 C C . ILE A 1 76 ? 15.924 51.068 22.557 1.00 30.79 73 ILE A C 1
ATOM 615 O O . ILE A 1 76 ? 16.727 51.133 21.639 1.00 31.19 73 ILE A O 1
ATOM 620 N N . LYS A 1 77 ? 14.944 50.164 22.586 1.00 31.88 74 LYS A N 1
ATOM 621 C CA . LYS A 1 77 ? 14.944 49.012 21.677 1.00 34.19 74 LYS A CA 1
ATOM 622 C C . LYS A 1 77 ? 14.792 49.338 20.197 1.00 38.12 74 LYS A C 1
ATOM 623 O O . LYS A 1 77 ? 15.174 48.511 19.374 1.00 39.48 74 LYS A O 1
ATOM 629 N N . GLU A 1 78 ? 14.273 50.495 19.803 1.00 40.19 75 GLU A N 1
ATOM 630 C CA . GLU A 1 78 ? 14.208 50.701 18.353 1.00 45.45 75 GLU A CA 1
ATOM 631 C C . GLU A 1 78 ? 15.533 51.120 17.674 1.00 46.84 75 GLU A C 1
ATOM 632 O O . GLU A 1 78 ? 15.598 51.192 16.446 1.00 48.73 75 GLU A O 1
ATOM 638 N N . ASP A 1 79 ? 16.593 51.373 18.449 1.00 45.49 76 ASP A N 1
ATOM 639 C CA . ASP A 1 79 ? 17.888 51.631 17.844 1.00 47.16 76 ASP A CA 1
ATOM 640 C C . ASP A 1 79 ? 18.424 50.339 17.213 1.00 49.90 76 ASP A C 1
ATOM 641 O O . ASP A 1 79 ? 18.474 49.304 17.870 1.00 49.46 76 ASP A O 1
ATOM 646 N N . GLN A 1 80 ? 18.847 50.386 15.961 1.00 53.64 77 GLN A N 1
ATOM 647 C CA . GLN A 1 80 ? 19.290 49.154 15.301 1.00 56.46 77 GLN A CA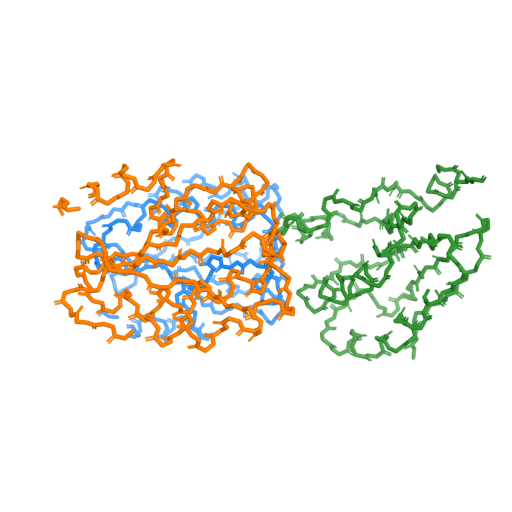 1
ATOM 648 C C . GLN A 1 80 ? 20.447 48.444 16.014 1.00 54.74 77 GLN A C 1
ATOM 649 O O . GLN A 1 80 ? 20.486 47.198 16.057 1.00 55.33 77 GLN A O 1
ATOM 655 N N . GLN A 1 81 ? 21.403 49.211 16.532 1.00 52.43 78 GLN A N 1
ATOM 656 C CA . GLN A 1 81 ? 22.486 48.579 17.282 1.00 50.99 78 GLN A CA 1
ATOM 657 C C . GLN A 1 81 ? 22.415 48.889 18.779 1.00 45.84 78 GLN A C 1
ATOM 658 O O . GLN A 1 81 ? 23.398 48.775 19.469 1.00 45.69 78 GLN A O 1
ATOM 664 N N . GLY A 1 82 ? 21.235 49.245 19.257 1.00 42.94 79 GLY A N 1
ATOM 665 C CA . GLY A 1 82 ? 20.969 49.426 20.691 1.00 39.24 79 GLY A CA 1
ATOM 666 C C . GLY A 1 82 ? 21.221 48.128 21.441 1.00 35.98 79 GLY A C 1
ATOM 667 O O . GLY A 1 82 ? 21.238 47.066 20.825 1.00 38.86 79 GLY A O 1
ATOM 668 N N . VAL A 1 83 ? 21.468 48.192 22.743 1.00 30.37 80 VAL A N 1
ATOM 669 C CA . VAL A 1 83 ? 21.692 46.982 23.519 1.00 26.92 80 VAL A CA 1
ATOM 670 C C . VAL A 1 83 ? 21.250 47.266 24.913 1.00 22.84 80 VAL A C 1
ATOM 671 O O . VAL A 1 83 ? 21.621 48.284 25.487 1.00 22.25 80 VAL A O 1
ATOM 675 N N . PHE A 1 84 ? 20.468 46.357 25.470 1.00 20.02 81 PHE A N 1
ATOM 676 C CA . PHE A 1 84 ? 20.007 46.458 26.842 1.00 18.05 81 PHE A CA 1
ATOM 677 C C . PHE A 1 84 ? 20.446 45.149 27.486 1.00 17.33 81 PHE A C 1
ATOM 678 O O . PHE A 1 84 ? 19.922 44.079 27.120 1.00 19.02 81 PHE A O 1
ATOM 686 N N . ALA A 1 85 ? 21.429 45.222 28.379 1.00 16.67 82 ALA A N 1
ATOM 687 C CA . ALA A 1 85 ? 22.140 44.049 28.921 1.00 15.74 82 ALA A CA 1
ATOM 688 C C . ALA A 1 85 ? 22.079 44.030 30.456 1.00 15.75 82 ALA A C 1
ATOM 689 O O . ALA A 1 85 ? 21.867 45.049 31.137 1.00 15.27 82 ALA A O 1
ATOM 691 N N . LEU A 1 86 ? 22.241 42.847 31.015 1.00 17.53 83 LEU A N 1
ATOM 692 C CA . LEU A 1 86 ? 22.381 42.705 32.462 1.00 17.69 83 LEU A CA 1
ATOM 693 C C . LEU A 1 86 ? 23.755 42.120 32.792 1.00 18.15 83 LEU A C 1
ATOM 694 O O . LEU A 1 86 ? 24.401 41.492 31.925 1.00 19.52 83 LEU A O 1
ATOM 699 N N . CYS A 1 87 ? 24.212 42.340 34.023 1.00 17.62 84 CYS A N 1
ATOM 700 C CA . CYS A 1 87 ? 25.376 41.636 34.541 1.00 19.12 84 CYS A CA 1
ATOM 701 C C . CYS A 1 87 ? 25.304 41.471 36.036 1.00 19.78 84 CYS A C 1
ATOM 702 O O . CYS A 1 87 ? 24.497 42.099 36.689 1.00 17.73 84 CYS A O 1
ATOM 705 N N . SER A 1 88 ? 26.123 40.551 36.538 1.00 21.22 85 SER A N 1
ATOM 706 C CA . SER A 1 88 ? 26.286 40.327 37.973 1.00 23.51 85 SER A CA 1
ATOM 707 C C . SER A 1 88 ? 24.972 39.978 38.660 1.00 22.73 85 SER A C 1
ATOM 708 O O . SER A 1 88 ? 24.690 40.418 39.776 1.00 22.87 85 SER A O 1
ATOM 711 N N . VAL A 1 89 ? 24.209 39.125 37.993 1.00 22.94 86 VAL A N 1
ATOM 712 C CA . VAL A 1 89 ? 22.864 38.731 38.468 1.00 22.03 86 VAL A CA 1
ATOM 713 C C . VAL A 1 89 ? 23.077 37.572 39.410 1.00 23.78 86 VAL A C 1
ATOM 714 O O . VAL A 1 89 ? 23.715 36.570 39.040 1.00 24.47 86 VAL A O 1
ATOM 718 N N . SER A 1 90 ? 22.612 37.693 40.645 1.00 24.81 87 SER A N 1
ATOM 719 C CA . SER A 1 90 ? 22.808 36.585 41.609 1.00 27.56 87 SER A CA 1
ATOM 720 C C . SER A 1 90 ? 22.076 35.327 41.145 1.00 28.98 87 SER A C 1
ATOM 721 O O . SER A 1 90 ? 21.144 35.418 40.377 1.00 28.63 87 SER A O 1
ATOM 724 N N . PRO A 1 91 ? 22.510 34.141 41.603 1.00 32.15 88 PRO A N 1
ATOM 725 C CA . PRO A 1 91 ? 21.825 32.927 41.178 1.00 33.69 88 PRO A CA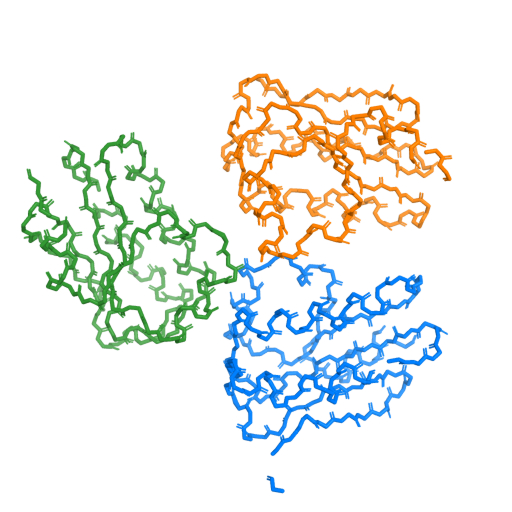 1
ATOM 726 C C . PRO A 1 91 ? 20.321 32.912 41.451 1.00 34.46 88 PRO A C 1
ATOM 727 O O . PRO A 1 91 ? 19.569 32.379 40.636 1.00 35.27 88 PRO A O 1
ATOM 731 N N . TYR A 1 92 ? 19.892 33.465 42.585 1.00 34.55 89 TYR A N 1
ATOM 732 C CA A TYR A 1 92 ? 18.493 33.544 42.831 0.50 33.97 89 TYR A CA 1
ATOM 733 C CA B TYR A 1 92 ? 18.480 33.646 42.917 0.50 35.17 89 TYR A CA 1
ATOM 734 C C . TYR A 1 92 ? 17.785 34.451 41.807 1.00 32.91 89 TYR A C 1
ATOM 735 O O . TYR A 1 92 ? 16.721 34.094 41.308 1.00 33.17 89 TYR A O 1
ATOM 752 N N . CYS A 1 93 ? 18.368 35.612 41.490 1.00 29.76 90 CYS A N 1
ATOM 753 C CA . CYS A 1 93 ? 17.732 36.521 40.608 1.00 27.85 90 CYS A CA 1
ATOM 754 C C . CYS A 1 93 ? 17.625 35.910 39.208 1.00 27.10 90 CYS A C 1
ATOM 755 O O . CYS A 1 93 ? 16.646 36.177 38.479 1.00 25.60 90 CYS A O 1
ATOM 758 N N . VAL A 1 94 ? 18.577 35.050 38.855 1.00 27.44 91 VAL A N 1
ATOM 759 C CA . VAL A 1 94 ? 18.504 34.306 37.607 1.00 29.06 91 VAL A CA 1
ATOM 760 C C . VAL A 1 94 ? 17.281 33.360 37.629 1.00 31.25 91 VAL A C 1
ATOM 761 O O . VAL A 1 94 ? 16.588 33.215 36.610 1.00 31.31 91 VAL A O 1
ATOM 765 N N . GLU A 1 95 ? 16.983 32.771 38.784 1.00 33.15 92 GLU A N 1
ATOM 766 C CA . GLU A 1 95 ? 15.816 31.859 38.911 1.00 35.62 92 GLU A CA 1
ATOM 767 C C . GLU A 1 95 ? 14.517 32.625 38.696 1.00 34.24 92 GLU A C 1
ATOM 768 O O . GLU A 1 95 ? 13.553 32.097 38.109 1.00 33.94 92 GLU A O 1
ATOM 774 N N . VAL A 1 96 ? 14.509 33.884 39.138 1.00 31.37 93 VAL A N 1
ATOM 775 C CA . VAL A 1 96 ? 13.350 34.716 38.970 1.00 30.13 93 VAL A CA 1
ATOM 776 C C . VAL A 1 96 ? 13.275 35.157 37.508 1.00 29.31 93 VAL A C 1
ATOM 777 O O . VAL A 1 96 ? 12.227 35.098 36.904 1.00 28.90 93 VAL A O 1
ATOM 781 N N . LEU A 1 97 ? 14.391 35.571 36.929 1.00 27.39 94 LEU A N 1
ATOM 782 C CA . LEU A 1 97 ? 14.408 35.878 35.498 1.00 27.07 94 LEU A CA 1
ATOM 783 C C . LEU A 1 97 ? 13.962 34.732 34.608 1.00 27.89 94 LEU A C 1
ATOM 784 O O . LEU A 1 97 ? 13.433 34.953 33.529 1.00 29.00 94 LEU A O 1
ATOM 789 N N . GLN A 1 98 ? 14.239 33.511 35.017 1.00 28.36 95 GLN A N 1
ATOM 790 C CA . GLN A 1 98 ? 13.830 32.339 34.258 1.00 30.97 95 GLN A CA 1
ATOM 791 C C . GLN A 1 98 ? 12.288 32.188 34.170 1.00 32.49 95 GLN A C 1
ATOM 792 O O . GLN A 1 98 ? 11.814 31.427 33.347 1.00 33.79 95 GLN A O 1
ATOM 798 N N . VAL A 1 99 ? 11.542 32.904 35.011 1.00 31.94 96 VAL A N 1
ATOM 799 C CA . VAL A 1 99 ? 10.052 32.879 34.985 1.00 34.79 96 VAL A CA 1
ATOM 800 C C . VAL A 1 99 ? 9.554 33.694 33.797 1.00 36.12 96 VAL A C 1
ATOM 801 O O . VAL A 1 99 ? 8.517 33.406 33.237 1.00 37.12 96 VAL A O 1
ATOM 805 N N . THR A 1 100 ? 10.316 34.723 33.418 1.00 36.41 97 THR A N 1
ATOM 806 C CA . THR A 1 100 ? 9.907 35.619 32.342 1.00 38.03 97 THR A CA 1
ATOM 807 C C . THR A 1 100 ? 10.664 35.303 31.089 1.00 38.78 97 THR A C 1
ATOM 808 O O . THR A 1 100 ? 11.752 34.748 31.125 1.00 39.97 97 THR A O 1
ATOM 812 N N . HIS A 1 101 ? 10.129 35.716 29.960 1.00 39.13 98 HIS A N 1
ATOM 813 C CA . HIS A 1 101 ? 10.781 35.354 28.717 1.00 38.68 98 HIS A CA 1
ATOM 814 C C . HIS A 1 101 ? 11.502 36.545 28.126 1.00 35.94 98 HIS A C 1
ATOM 815 O O . HIS A 1 101 ? 12.324 36.363 27.241 1.00 35.25 98 HIS A O 1
ATOM 822 N N . ILE A 1 102 ? 11.203 37.751 28.613 1.00 33.32 99 ILE A N 1
ATOM 823 C CA . ILE A 1 102 ? 11.745 38.967 28.002 1.00 31.70 99 ILE A CA 1
ATOM 824 C C . ILE A 1 102 ? 13.310 39.067 28.044 1.00 30.79 99 ILE A C 1
ATOM 825 O O . ILE A 1 102 ? 13.933 39.581 27.119 1.00 29.52 99 ILE A O 1
ATOM 830 N N . ASP A 1 103 ? 13.918 38.542 29.090 1.00 30.49 100 ASP A N 1
ATOM 831 C CA . ASP A 1 103 ? 15.365 38.631 29.205 1.00 31.07 100 ASP A CA 1
ATOM 832 C C . ASP A 1 103 ? 16.106 37.787 28.167 1.00 32.88 100 ASP A C 1
ATOM 833 O O . ASP A 1 103 ? 17.313 37.925 28.031 1.00 32.78 100 ASP A O 1
ATOM 838 N N . GLU A 1 104 ? 15.389 36.961 27.409 1.00 34.66 101 GLU A N 1
ATOM 839 C CA . GLU A 1 104 ? 15.991 36.288 26.283 1.00 37.26 101 GLU A CA 1
ATOM 840 C C . GLU A 1 104 ? 16.442 37.274 25.243 1.00 36.20 101 GLU A C 1
ATOM 841 O O . GLU A 1 104 ? 17.235 36.919 24.402 1.00 37.70 101 GLU A O 1
ATOM 847 N N . VAL A 1 105 ? 15.973 38.517 25.288 1.00 33.86 102 VAL A N 1
ATOM 848 C CA . VAL A 1 105 ? 16.493 39.537 24.391 1.00 33.42 102 VAL A CA 1
ATOM 849 C C . VAL A 1 105 ? 17.484 40.484 25.079 1.00 31.24 102 VAL A C 1
ATOM 850 O O . VAL A 1 105 ? 17.946 41.430 24.493 1.00 31.61 102 VAL A O 1
ATOM 854 N N . TRP A 1 106 ? 17.802 40.249 26.348 1.00 29.41 103 TRP A N 1
ATOM 855 C CA . TRP A 1 106 ? 18.791 41.065 27.057 1.00 26.18 103 TRP A CA 1
ATOM 856 C C . TRP A 1 106 ? 20.051 40.185 27.292 1.00 26.12 103 TRP A C 1
ATOM 857 O O . TRP A 1 106 ? 19.991 39.184 28.033 1.00 25.41 103 TRP A O 1
ATOM 868 N N . PRO A 1 107 ? 21.142 40.471 26.585 1.00 26.05 104 PRO A N 1
ATOM 869 C CA . PRO A 1 107 ? 22.331 39.654 26.848 1.00 25.87 104 PRO A CA 1
ATOM 870 C C . PRO A 1 107 ? 22.722 39.792 28.305 1.00 24.11 104 PRO A C 1
ATOM 871 O O . PRO A 1 107 ? 22.647 40.893 28.865 1.00 22.12 104 PRO A O 1
ATOM 875 N N . ARG A 1 108 ? 23.049 38.669 28.935 1.00 23.62 105 ARG A N 1
ATOM 876 C CA . ARG A 1 108 ? 23.519 38.681 30.297 1.00 22.54 105 ARG A CA 1
ATOM 877 C C . ARG A 1 108 ? 24.994 38.200 30.413 1.00 22.60 105 ARG A C 1
ATOM 878 O O . ARG A 1 108 ? 25.391 37.222 29.782 1.00 22.25 105 ARG A O 1
ATOM 886 N N . TYR A 1 109 ? 25.758 38.893 31.248 1.00 21.07 106 TYR A N 1
ATOM 887 C CA . TYR A 1 109 ? 27.215 38.664 31.428 1.00 23.07 106 TYR A CA 1
ATOM 888 C C . TYR A 1 109 ? 27.560 38.522 32.911 1.00 22.96 106 TYR A C 1
ATOM 889 O O . TYR A 1 109 ? 26.841 39.021 33.781 1.00 22.39 106 TYR A O 1
ATOM 898 N N . SER A 1 110 ? 28.640 37.825 33.221 1.00 24.76 107 SER A N 1
ATOM 899 C CA . SER A 1 110 ? 28.869 37.498 34.629 1.00 26.06 107 SER A CA 1
ATOM 900 C C . SER A 1 110 ? 29.380 38.679 35.417 1.00 24.67 107 SER A C 1
ATOM 901 O O . SER A 1 110 ? 29.110 38.755 36.580 1.00 25.45 107 SER A O 1
ATOM 904 N N . THR A 1 111 ? 30.099 39.594 34.776 1.00 23.77 108 THR A N 1
ATOM 905 C CA . THR A 1 111 ? 30.652 40.767 35.435 1.00 23.54 108 THR A CA 1
ATOM 906 C C . THR A 1 111 ? 30.512 41.988 34.518 1.00 21.26 108 THR A C 1
ATOM 907 O O . THR A 1 111 ? 30.330 41.857 33.310 1.00 21.29 108 THR A O 1
ATOM 911 N N . LYS A 1 112 ? 30.604 43.161 35.100 1.00 19.98 109 LYS A N 1
ATOM 912 C CA . LYS A 1 112 ? 30.587 44.402 34.344 1.00 19.33 109 LYS A CA 1
ATOM 913 C C . LYS A 1 112 ? 31.701 44.474 33.297 1.00 21.18 109 LYS A C 1
ATOM 914 O O . LYS A 1 112 ? 31.463 44.907 32.153 1.00 20.22 109 LYS A O 1
ATOM 920 N N . GLN A 1 113 ? 32.916 44.100 33.702 1.00 22.54 110 GLN A N 1
ATOM 921 C CA . GLN A 1 113 ? 34.075 44.115 32.797 1.00 24.34 110 GLN A CA 1
ATOM 922 C C . GLN A 1 113 ? 33.799 43.284 31.557 1.00 24.34 110 GLN A C 1
ATOM 923 O O . GLN A 1 113 ? 34.004 43.759 30.443 1.00 24.38 110 GLN A O 1
ATOM 929 N N . GLU A 1 114 ? 33.274 42.074 31.743 1.00 24.41 111 GLU A N 1
ATOM 930 C CA . GLU A 1 114 ? 32.914 41.227 30.610 1.00 26.08 111 GLU A CA 1
ATOM 931 C C . GLU A 1 114 ? 31.820 41.857 29.759 1.00 24.21 111 GLU A C 1
ATOM 932 O O . GLU A 1 114 ? 31.856 41.804 28.518 1.00 25.76 111 GLU A O 1
ATOM 938 N N . ALA A 1 115 ? 30.839 42.440 30.422 1.00 21.39 112 ALA A N 1
ATOM 939 C CA . ALA A 1 115 ? 29.728 43.051 29.692 1.00 21.10 112 ALA A CA 1
ATOM 940 C C . ALA A 1 115 ? 30.227 44.205 28.817 1.00 21.01 112 ALA A C 1
ATOM 941 O O . ALA A 1 115 ? 29.982 44.218 27.603 1.00 20.23 112 ALA A O 1
ATOM 943 N N . LEU A 1 116 ? 31.024 45.086 29.421 1.00 21.21 113 LEU A N 1
ATOM 944 C CA . LEU A 1 116 ? 31.579 46.225 28.704 1.00 22.28 113 LEU A CA 1
ATOM 945 C C . LEU A 1 116 ? 32.445 45.872 27.493 1.00 23.37 113 LEU A C 1
ATOM 946 O O . LEU A 1 116 ? 32.279 46.489 26.461 1.00 24.32 113 LEU A O 1
ATOM 951 N N . LEU A 1 117 ? 33.322 44.879 27.621 1.00 26.17 114 LEU A N 1
ATOM 952 C CA . LEU A 1 117 ? 34.124 44.361 26.535 1.00 29.37 114 LEU A CA 1
ATOM 953 C C . LEU A 1 117 ? 33.270 43.784 25.398 1.00 30.06 114 LEU A C 1
ATOM 954 O O . LEU A 1 117 ? 33.546 44.047 24.218 1.00 31.16 114 LEU A O 1
ATOM 959 N N . ALA A 1 118 ? 32.251 42.998 25.758 1.00 29.03 115 ALA A N 1
ATOM 960 C CA . ALA A 1 118 ? 31.352 42.421 24.764 1.00 29.71 115 ALA A CA 1
ATOM 961 C C . ALA A 1 118 ? 30.549 43.515 24.071 1.00 29.34 115 ALA A C 1
ATOM 962 O O . ALA A 1 118 ? 30.336 43.438 22.887 1.00 32.44 115 ALA A O 1
ATOM 972 N N . ALA A 1 120 ? 31.430 46.628 23.271 1.00 30.91 117 ALA A N 1
ATOM 973 C CA . ALA A 1 120 ? 32.255 47.706 22.674 1.00 32.48 117 ALA A CA 1
ATOM 974 C C . ALA A 1 120 ? 31.648 48.355 21.432 1.00 34.65 117 ALA A C 1
ATOM 975 O O . ALA A 1 120 ? 31.665 47.744 20.365 1.00 38.95 117 ALA A O 1
ATOM 977 N N . ALA B 1 5 ? -0.846 14.718 13.460 1.00 59.32 2 ALA B N 1
ATOM 978 C CA . ALA B 1 5 ? -1.292 16.141 13.299 1.00 56.42 2 ALA B CA 1
ATOM 979 C C . ALA B 1 5 ? -0.115 17.089 13.484 1.00 53.66 2 ALA B C 1
ATOM 980 O O . ALA B 1 5 ? 0.657 16.938 14.435 1.00 54.29 2 ALA B O 1
ATOM 982 N N . ASP B 1 6 ? -0.013 18.088 12.605 1.00 51.30 3 ASP B N 1
ATOM 983 C CA . ASP B 1 6 ? 1.128 19.000 12.594 1.00 48.53 3 ASP B CA 1
ATOM 984 C C . ASP B 1 6 ? 0.708 20.409 12.150 1.00 45.17 3 ASP B C 1
ATOM 985 O O . ASP B 1 6 ? -0.404 20.614 11.650 1.00 44.74 3 ASP B O 1
ATOM 990 N N . ILE B 1 7 ? 1.602 21.375 12.349 1.00 42.31 4 ILE B N 1
ATOM 991 C CA . ILE B 1 7 ? 1.390 22.702 11.817 1.00 40.13 4 ILE B CA 1
ATOM 992 C C . ILE B 1 7 ? 1.344 22.640 10.285 1.00 40.78 4 ILE B C 1
ATOM 993 O O . ILE B 1 7 ? 1.909 21.743 9.655 1.00 42.22 4 ILE B O 1
ATOM 998 N N . ARG B 1 8 ? 0.613 23.590 9.732 1.00 39.10 5 ARG B N 1
ATOM 999 C CA A ARG B 1 8 ? 0.556 23.780 8.291 0.50 39.57 5 ARG B CA 1
ATOM 1000 C CA B ARG B 1 8 ? 0.506 23.819 8.300 0.50 39.56 5 ARG B CA 1
ATOM 1001 C C . ARG B 1 8 ? 1.470 24.953 7.938 1.00 37.51 5 ARG B C 1
ATOM 1002 O O . ARG B 1 8 ? 1.371 26.024 8.527 1.00 36.25 5 ARG B O 1
ATOM 1017 N N . VAL B 1 9 ? 2.384 24.725 6.997 1.00 36.97 6 VAL B N 1
ATOM 1018 C CA . VAL B 1 9 ? 3.321 25.740 6.572 1.00 35.07 6 VAL B CA 1
ATOM 1019 C C . VAL B 1 9 ? 3.031 26.094 5.120 1.00 34.82 6 VAL B C 1
ATOM 1020 O O . VAL B 1 9 ? 3.091 25.234 4.249 1.00 36.85 6 VAL B O 1
ATOM 1024 N N . THR B 1 10 ? 2.707 27.361 4.871 1.00 31.56 7 THR B N 1
ATOM 1025 C CA . THR B 1 10 ? 2.376 27.841 3.533 1.00 31.03 7 THR B CA 1
ATOM 1026 C C . THR B 1 10 ? 3.228 29.067 3.243 1.00 29.64 7 THR B C 1
ATOM 1027 O O . THR B 1 10 ? 3.810 29.687 4.156 1.00 28.44 7 THR B O 1
ATOM 1031 N N . HIS B 1 11 ? 3.329 29.385 1.957 1.00 29.46 8 HIS B N 1
ATOM 1032 C CA A HIS B 1 11 ? 4.106 30.528 1.491 0.50 28.41 8 HIS B CA 1
ATOM 1033 C CA B HIS B 1 11 ? 4.101 30.526 1.522 0.50 28.95 8 HIS B CA 1
ATOM 1034 C C . HIS B 1 11 ? 3.166 31.539 0.851 1.00 27.99 8 HIS B C 1
ATOM 1035 O O . HIS B 1 11 ? 2.599 31.288 -0.242 1.00 29.75 8 HIS B O 1
ATOM 1048 N N . GLU B 1 12 ? 2.979 32.676 1.521 1.00 26.27 9 GLU B N 1
ATOM 1049 C CA . GLU B 1 12 ? 2.056 33.713 1.053 1.00 25.71 9 GLU B CA 1
ATOM 1050 C C . GLU B 1 12 ? 2.653 35.105 0.988 1.00 24.59 9 GLU B C 1
ATOM 1051 O O . GLU B 1 12 ? 3.039 35.695 2.019 1.00 22.69 9 GLU B O 1
ATOM 1057 N N . ALA B 1 13 ? 2.646 35.664 -0.216 1.00 24.79 10 ALA B N 1
ATOM 1058 C CA . ALA B 1 13 ? 3.119 37.018 -0.436 1.00 25.29 10 ALA B CA 1
ATOM 1059 C C . ALA B 1 13 ? 4.509 37.152 0.166 1.00 25.17 10 ALA B C 1
ATOM 1060 O O . ALA B 1 13 ? 4.837 38.147 0.851 1.00 24.43 10 ALA B O 1
ATOM 1062 N N . GLN B 1 14 ? 5.309 36.117 -0.077 1.00 25.74 11 GLN B N 1
ATOM 1063 C CA . GLN B 1 14 ? 6.708 36.075 0.336 1.00 26.43 11 GLN B CA 1
ATOM 1064 C C . GLN B 1 14 ? 6.890 35.833 1.822 1.00 24.83 11 GLN B C 1
ATOM 1065 O O . GLN B 1 14 ? 7.967 35.982 2.327 1.00 25.88 11 GLN B O 1
ATOM 1071 N N . VAL B 1 15 ? 5.840 35.455 2.525 1.00 23.69 12 VAL B N 1
ATOM 1072 C CA . VAL B 1 15 ? 5.935 35.230 3.959 1.00 21.90 12 VAL B CA 1
ATOM 1073 C C . VAL B 1 15 ? 5.712 33.750 4.215 1.00 22.07 12 VAL B C 1
ATOM 1074 O O . VAL B 1 15 ? 4.807 33.130 3.630 1.00 22.19 12 VAL B O 1
ATOM 1078 N N . THR B 1 16 ? 6.529 33.172 5.074 1.00 21.64 13 THR B N 1
ATOM 1079 C CA . THR B 1 16 ? 6.301 31.804 5.529 1.00 22.62 13 THR B CA 1
ATOM 1080 C C . THR B 1 16 ? 5.248 31.858 6.597 1.00 21.36 13 THR B C 1
ATOM 1081 O O . THR B 1 16 ? 5.458 32.482 7.617 1.00 20.24 13 THR B O 1
ATOM 1085 N N . VAL B 1 17 ? 4.089 31.243 6.343 1.00 22.92 14 VAL B N 1
ATOM 1086 C CA . VAL B 1 17 ? 2.962 31.309 7.285 1.00 22.19 14 VAL B CA 1
ATOM 1087 C C . VAL B 1 17 ? 2.793 29.996 8.019 1.00 23.52 14 VAL B C 1
ATOM 1088 O O . VAL B 1 17 ? 2.685 28.940 7.408 1.00 24.54 14 VAL B O 1
ATOM 1092 N N . ILE B 1 18 ? 2.768 30.082 9.348 1.00 23.42 15 ILE B N 1
ATOM 1093 C CA . ILE B 1 18 ? 2.569 28.906 10.195 1.00 24.63 15 ILE B CA 1
ATOM 1094 C C . ILE B 1 18 ? 1.140 28.982 10.716 1.00 24.41 15 ILE B C 1
ATOM 1095 O O . ILE B 1 18 ? 0.765 29.974 11.345 1.00 23.59 15 ILE B O 1
ATOM 1100 N N . SER B 1 19 ? 0.369 27.947 10.453 1.00 26.00 16 SER B N 1
ATOM 1101 C CA . SER B 1 19 ? -1.020 27.822 10.910 1.00 28.02 16 SER B CA 1
ATOM 1102 C C . SER B 1 19 ? -1.216 26.536 11.695 1.00 29.52 16 SER B C 1
ATOM 1103 O O . SER B 1 19 ? -0.467 25.571 11.514 1.00 29.82 16 SER B O 1
ATOM 1106 N N . PHE B 1 20 ? -2.312 26.500 12.436 1.00 30.33 17 PHE B N 1
ATOM 1107 C CA . PHE B 1 20 ? -2.620 25.403 13.355 1.00 33.12 17 PHE B CA 1
ATOM 1108 C C . PHE B 1 20 ? -3.958 24.778 13.023 1.00 36.23 17 PHE B C 1
ATOM 1109 O O . PHE B 1 20 ? -4.970 25.469 12.973 1.00 35.70 17 PHE B O 1
ATOM 1117 N N . PRO B 1 21 ? -3.967 23.470 12.758 1.00 40.97 18 PRO B N 1
ATOM 1118 C CA . PRO B 1 21 ? -5.227 22.751 12.577 1.00 44.21 18 PRO B CA 1
ATOM 1119 C C . PRO B 1 21 ? -6.098 22.834 13.818 1.00 45.39 18 PRO B C 1
ATOM 1120 O O . PRO B 1 21 ? -5.593 23.063 14.929 1.00 44.06 18 PRO B O 1
ATOM 1124 N N . ALA B 1 22 ? -7.395 22.629 13.604 1.00 48.64 19 ALA B N 1
ATOM 1125 C CA . ALA B 1 22 ? -8.422 22.724 14.656 1.00 50.46 19 ALA B CA 1
ATOM 1126 C C . ALA B 1 22 ? -8.044 21.969 15.935 1.00 52.00 19 ALA B C 1
ATOM 1127 O O . ALA B 1 22 ? -8.304 22.457 17.032 1.00 51.88 19 ALA B O 1
ATOM 1129 N N . VAL B 1 23 ? -7.403 20.806 15.803 1.00 54.73 20 VAL B N 1
ATOM 1130 C CA . VAL B 1 23 ? -7.067 19.997 16.985 1.00 56.44 20 VAL B CA 1
ATOM 1131 C C . VAL B 1 23 ? -6.122 20.685 17.950 1.00 54.66 20 VAL B C 1
ATOM 1132 O O . VAL B 1 23 ? -6.073 20.309 19.104 1.00 55.81 20 VAL B O 1
ATOM 1136 N N . PHE B 1 24 ? -5.384 21.702 17.508 1.00 52.34 21 PHE B N 1
ATOM 1137 C CA . PHE B 1 24 ? -4.511 22.427 18.424 1.00 50.33 21 PHE B CA 1
ATOM 1138 C C . PHE B 1 24 ? -5.214 23.595 19.099 1.00 48.69 21 PHE B C 1
ATOM 1139 O O . PHE B 1 24 ? -4.598 24.626 19.345 1.00 46.85 21 PHE B O 1
ATOM 1147 N N . GLN B 1 25 ? -6.486 23.454 19.432 1.00 49.96 22 GLN B N 1
ATOM 1148 C CA . GLN B 1 25 ? -7.125 24.450 20.296 1.00 49.34 22 GLN B CA 1
ATOM 1149 C C . GLN B 1 25 ? -6.241 24.814 21.481 1.00 47.56 22 GLN B C 1
ATOM 1150 O O . GLN B 1 25 ? -6.153 25.989 21.858 1.00 45.42 22 GLN B O 1
ATOM 1156 N N . ARG B 1 26 ? -5.586 23.813 22.066 1.00 48.08 23 ARG B N 1
ATOM 1157 C CA . ARG B 1 26 ? -4.694 24.041 23.187 1.00 47.57 23 ARG B CA 1
ATOM 1158 C C . ARG B 1 26 ? -3.267 23.563 22.893 1.00 46.63 23 ARG B C 1
ATOM 1159 O O . ARG B 1 26 ? -3.059 22.382 22.637 1.00 49.56 23 ARG B O 1
ATOM 1167 N N . LEU B 1 27 ? -2.297 24.478 22.935 1.00 43.70 24 LEU B N 1
ATOM 1168 C CA . LEU B 1 27 ? -0.877 24.147 22.747 1.00 43.76 24 LEU B CA 1
ATOM 1169 C C . LEU B 1 27 ? -0.147 24.005 24.073 1.00 45.20 24 LEU B C 1
ATOM 1170 O O . LEU B 1 27 ? 0.413 24.968 24.621 1.00 43.60 24 LEU B O 1
ATOM 1175 N N . ARG B 1 28 ? -0.135 22.784 24.574 1.00 48.44 25 ARG B N 1
ATOM 1176 C CA . ARG B 1 28 ? 0.572 22.478 25.801 1.00 50.62 25 ARG B CA 1
ATOM 1177 C C . ARG B 1 28 ? 1.922 21.895 25.426 1.00 51.68 25 ARG B C 1
ATOM 1178 O O . ARG B 1 28 ? 2.270 21.829 24.229 1.00 51.19 25 ARG B O 1
ATOM 1186 N N . GLU B 1 29 ? 2.684 21.478 26.435 1.00 53.37 26 GLU B N 1
ATOM 1187 C CA . GLU B 1 29 ? 4.016 20.921 26.207 1.00 54.70 26 GLU B CA 1
ATOM 1188 C C . GLU B 1 29 ? 3.983 19.750 25.211 1.00 55.16 26 GLU B C 1
ATOM 1189 O O . GLU B 1 29 ? 4.872 19.637 24.374 1.00 54.66 26 GLU B O 1
ATOM 1195 N N . THR B 1 30 ? 2.949 18.913 25.299 1.00 55.36 27 THR B N 1
ATOM 1196 C CA . THR B 1 30 ? 2.789 17.791 24.388 1.00 56.87 27 THR B CA 1
ATOM 1197 C C . THR B 1 30 ? 2.687 18.237 22.930 1.00 54.23 27 THR B C 1
ATOM 1198 O O . THR B 1 30 ? 3.433 17.746 22.068 1.00 54.99 27 THR B O 1
ATOM 1202 N N . GLU B 1 31 ? 1.763 19.144 22.652 1.00 51.01 28 GLU B N 1
ATOM 1203 C CA . GLU B 1 31 ? 1.578 19.649 21.287 1.00 49.24 28 GLU B CA 1
ATOM 1204 C C . GLU B 1 31 ? 2.805 20.399 20.820 1.00 47.42 28 GLU B C 1
ATOM 1205 O O . GLU B 1 31 ? 3.197 20.280 19.670 1.00 46.64 28 GLU B O 1
ATOM 1211 N N . VAL B 1 32 ? 3.411 21.170 21.720 1.00 46.77 29 VAL B N 1
ATOM 1212 C CA . VAL B 1 32 ? 4.625 21.891 21.386 1.00 46.32 29 VAL B CA 1
ATOM 1213 C C . VAL B 1 32 ? 5.711 20.917 20.936 1.00 48.95 29 VAL B C 1
ATOM 1214 O O . VAL B 1 32 ? 6.383 21.173 19.948 1.00 48.65 29 VAL B O 1
ATOM 1218 N N . GLU B 1 33 ? 5.848 19.782 21.613 1.00 52.33 30 GLU B N 1
ATOM 1219 C CA . GLU B 1 33 ? 6.817 18.767 21.183 1.00 55.69 30 GLU B CA 1
ATOM 1220 C C . GLU B 1 33 ? 6.496 18.169 19.792 1.00 55.77 30 GLU B C 1
ATOM 1221 O O . GLU B 1 33 ? 7.401 17.965 18.985 1.00 56.99 30 GLU B O 1
ATOM 1227 N N . GLN B 1 34 ? 5.227 17.892 19.503 1.00 54.82 31 GLN B N 1
ATOM 1228 C CA . GLN B 1 34 ? 4.846 17.364 18.183 1.00 55.25 31 GLN B CA 1
ATOM 1229 C C . GLN B 1 34 ? 5.246 18.294 17.017 1.00 52.20 31 GLN B C 1
ATOM 1230 O O . GLN B 1 34 ? 5.661 17.815 15.961 1.00 53.06 31 GLN B O 1
ATOM 1236 N N . ILE B 1 35 ? 5.085 19.612 17.196 1.00 47.26 32 ILE B N 1
ATOM 1237 C CA . ILE B 1 35 ? 5.277 20.545 16.092 1.00 44.47 32 ILE B CA 1
ATOM 1238 C C . ILE B 1 35 ? 6.691 21.135 16.014 1.00 44.19 32 ILE B C 1
ATOM 1239 O O . ILE B 1 35 ? 7.053 21.735 15.003 1.00 42.89 32 ILE B O 1
ATOM 1244 N N . ALA B 1 36 ? 7.496 20.934 17.054 1.00 45.13 33 ALA B N 1
ATOM 1245 C CA . ALA B 1 36 ? 8.781 21.654 17.198 1.00 45.13 33 ALA B CA 1
ATOM 1246 C C . ALA B 1 36 ? 9.706 21.530 15.990 1.00 45.98 33 ALA B C 1
ATOM 1247 O O . ALA B 1 36 ? 10.253 22.524 15.513 1.00 44.08 33 ALA B O 1
ATOM 1249 N N . SER B 1 37 ? 9.880 20.319 15.484 1.00 49.13 34 SER B N 1
ATOM 1250 C CA . SER B 1 37 ? 10.850 20.117 14.407 1.00 51.10 34 SER B CA 1
ATOM 1251 C C . SER B 1 37 ? 10.355 20.716 13.067 1.00 48.50 34 SER B C 1
ATOM 1252 O O . SER B 1 37 ? 11.132 21.351 12.376 1.00 48.62 34 SER B O 1
ATOM 1255 N N . THR B 1 38 ? 9.076 20.562 12.726 1.00 46.77 35 THR B N 1
ATOM 1256 C CA . THR B 1 38 ? 8.509 21.213 11.536 1.00 44.87 35 THR B CA 1
ATOM 1257 C C . THR B 1 38 ? 8.587 22.751 11.641 1.00 41.76 35 THR B C 1
ATOM 1258 O O . THR B 1 38 ? 8.916 23.441 10.681 1.00 41.24 35 THR B O 1
ATOM 1262 N N . PHE B 1 39 ? 8.302 23.267 12.821 1.00 40.00 36 PHE B N 1
ATOM 1263 C CA . PHE B 1 39 ? 8.357 24.703 13.069 1.00 37.87 36 PHE B CA 1
ATOM 1264 C C . PHE B 1 39 ? 9.761 25.195 12.807 1.00 38.76 36 PHE B C 1
ATOM 1265 O O . PHE B 1 39 ? 9.945 26.135 12.049 1.00 37.36 36 PHE B O 1
ATOM 1273 N N . LEU B 1 40 ? 10.757 24.538 13.409 1.00 41.59 37 LEU B N 1
ATOM 1274 C CA . LEU B 1 40 ? 12.141 24.987 13.288 1.00 42.89 37 LEU B CA 1
ATOM 1275 C C . LEU B 1 40 ? 12.642 24.763 11.873 1.00 44.10 37 LEU B C 1
ATOM 1276 O O . LEU B 1 40 ? 13.379 25.574 11.373 1.00 44.38 37 LEU B O 1
ATOM 1281 N N . ALA B 1 41 ? 12.208 23.696 11.217 1.00 46.07 38 ALA B N 1
ATOM 1282 C CA . ALA B 1 41 ? 12.537 23.491 9.803 1.00 47.93 38 ALA B CA 1
ATOM 1283 C C . ALA B 1 41 ? 11.969 24.624 8.976 1.00 46.66 38 ALA B C 1
ATOM 1284 O O . ALA B 1 41 ? 12.556 24.995 7.967 1.00 47.59 38 ALA B O 1
ATOM 1286 N N . ALA B 1 42 ? 10.836 25.197 9.398 1.00 45.04 39 ALA B N 1
ATOM 1287 C CA . ALA B 1 42 ? 10.231 26.283 8.632 1.00 43.80 39 ALA B CA 1
ATOM 1288 C C . ALA B 1 42 ? 11.041 27.578 8.734 1.00 44.51 39 ALA B C 1
ATOM 1289 O O . ALA B 1 42 ? 10.907 28.451 7.894 1.00 44.48 39 ALA B O 1
ATOM 1299 N N . GLN B 1 44 ? 14.165 28.105 8.154 1.00 55.52 41 GLN B N 1
ATOM 1300 C CA . GLN B 1 44 ? 15.388 28.113 7.326 1.00 59.60 41 GLN B CA 1
ATOM 1301 C C . GLN B 1 44 ? 15.249 28.682 5.911 1.00 60.72 41 GLN B C 1
ATOM 1302 O O . GLN B 1 44 ? 16.124 28.455 5.088 1.00 64.25 41 GLN B O 1
ATOM 1308 N N . GLY B 1 45 ? 14.180 29.413 5.606 1.00 60.06 42 GLY B N 1
ATOM 1309 C CA . GLY B 1 45 ? 13.931 29.897 4.229 1.00 60.79 42 GLY B CA 1
ATOM 1310 C C . GLY B 1 45 ? 14.977 30.832 3.582 1.00 62.82 42 GLY B C 1
ATOM 1311 O O . GLY B 1 45 ? 16.011 31.172 4.178 1.00 64.23 42 GLY B O 1
ATOM 1312 N N . ALA B 1 46 ? 14.701 31.246 2.341 1.00 63.36 43 ALA B N 1
ATOM 1313 C CA . ALA B 1 46 ? 15.496 32.280 1.656 1.00 64.57 43 ALA B CA 1
ATOM 1314 C C . ALA B 1 46 ? 15.386 33.643 2.368 1.00 63.04 43 ALA B C 1
ATOM 1315 O O . ALA B 1 46 ? 14.341 33.959 2.983 1.00 60.87 43 ALA B O 1
ATOM 1317 N N . GLN B 1 47 ? 16.457 34.440 2.255 1.00 63.87 44 GLN B N 1
ATOM 1318 C CA . GLN B 1 47 ? 16.556 35.748 2.917 1.00 62.69 44 GLN B CA 1
ATOM 1319 C C . GLN B 1 47 ? 16.108 36.944 2.052 1.00 60.97 44 GLN B C 1
ATOM 1320 O O . GLN B 1 47 ? 16.261 36.914 0.826 1.00 62.52 44 GLN B O 1
ATOM 1326 N N . PRO B 1 48 ? 15.547 38.002 2.693 1.00 57.62 45 PRO B N 1
ATOM 1327 C CA . PRO B 1 48 ? 15.269 38.061 4.155 1.00 54.35 45 PRO B CA 1
ATOM 1328 C C . PRO B 1 48 ? 14.068 37.190 4.529 1.00 49.73 45 PRO B C 1
ATOM 1329 O O . PRO B 1 48 ? 13.096 37.070 3.751 1.00 48.65 45 PRO B O 1
ATOM 1333 N N . ARG B 1 49 ? 14.156 36.561 5.692 1.00 45.73 46 ARG B N 1
ATOM 1334 C CA . ARG B 1 49 ? 13.145 35.627 6.095 1.00 41.66 46 ARG B CA 1
ATOM 1335 C C . ARG B 1 49 ? 12.033 36.393 6.770 1.00 36.79 46 ARG B C 1
ATOM 1336 O O . ARG B 1 49 ? 12.264 37.180 7.686 1.00 35.64 46 ARG B O 1
ATOM 1344 N N . LYS B 1 50 ? 10.828 36.164 6.282 1.00 32.57 47 LYS B N 1
ATOM 1345 C CA . LYS B 1 50 ? 9.640 36.737 6.863 1.00 28.90 47 LYS B CA 1
ATOM 1346 C C . LYS B 1 50 ? 8.752 35.594 7.305 1.00 25.48 47 LYS B C 1
ATOM 1347 O O . LYS B 1 50 ? 8.431 34.700 6.528 1.00 23.43 47 LYS B O 1
ATOM 1353 N N . VAL B 1 51 ? 8.352 35.640 8.557 1.00 23.01 48 VAL B N 1
ATOM 1354 C CA . VAL B 1 51 ? 7.616 34.561 9.176 1.00 22.27 48 VAL B CA 1
ATOM 1355 C C . VAL B 1 51 ? 6.403 35.116 9.917 1.00 20.38 48 VAL B C 1
ATOM 1356 O O . VAL B 1 51 ? 6.492 36.066 10.685 1.00 19.54 48 VAL B O 1
ATOM 1360 N N . LEU B 1 52 ? 5.265 34.508 9.659 1.00 20.27 49 LEU B N 1
ATOM 1361 C CA . LEU B 1 52 ? 4.026 34.870 10.329 1.00 19.72 49 LEU B CA 1
ATOM 1362 C C . LEU B 1 52 ? 3.438 33.658 11.023 1.00 20.19 49 LEU B C 1
ATOM 1363 O O . LEU B 1 52 ? 3.151 32.657 10.373 1.00 20.92 49 LEU B O 1
ATOM 1368 N N . ILE B 1 53 ? 3.202 33.794 12.323 1.00 20.44 50 ILE B N 1
ATOM 1369 C CA . ILE B 1 53 ? 2.534 32.780 13.118 1.00 21.65 50 ILE B CA 1
ATOM 1370 C C . ILE B 1 53 ? 1.061 33.160 13.226 1.00 21.49 50 ILE B C 1
ATOM 1371 O O . ILE B 1 53 ? 0.662 34.059 13.998 1.00 20.87 50 ILE B O 1
ATOM 1376 N N . ASP B 1 54 ? 0.252 32.494 12.420 1.00 22.86 51 ASP B N 1
ATOM 1377 C CA . ASP B 1 54 ? -1.190 32.679 12.410 1.00 23.41 51 ASP B CA 1
ATOM 1378 C C . ASP B 1 54 ? -1.840 31.808 13.485 1.00 23.64 51 ASP B C 1
ATOM 1379 O O . ASP B 1 54 ? -2.023 30.608 13.300 1.00 24.24 51 ASP B O 1
ATOM 1384 N N . LEU B 1 55 ? -2.196 32.427 14.606 1.00 23.54 52 LEU B N 1
ATOM 1385 C CA . LEU B 1 55 ? -2.727 31.702 15.749 1.00 25.08 52 LEU B CA 1
ATOM 1386 C C . LEU B 1 55 ? -4.261 31.618 15.755 1.00 27.47 52 LEU B C 1
ATOM 1387 O O . LEU B 1 55 ? -4.881 31.364 16.807 1.00 27.68 52 LEU B O 1
ATOM 1392 N N . GLU B 1 56 ? -4.884 31.754 14.586 1.00 29.12 53 GLU B N 1
ATOM 1393 C CA . GLU B 1 56 ? -6.333 31.587 14.544 1.00 31.57 53 GLU B CA 1
ATOM 1394 C C . GLU B 1 56 ? -6.764 30.179 14.957 1.00 32.60 53 GLU B C 1
ATOM 1395 O O . GLU B 1 56 ? -6.230 29.186 14.485 1.00 32.95 53 GLU B O 1
ATOM 1401 N N . GLY B 1 57 ? -7.733 30.122 15.856 1.00 33.80 54 GLY B N 1
ATOM 1402 C CA . GLY B 1 57 ? -8.238 28.859 16.398 1.00 35.77 54 GLY B CA 1
ATOM 1403 C C . GLY B 1 57 ? -7.506 28.375 17.649 1.00 35.89 54 GLY B C 1
ATOM 1404 O O . GLY B 1 57 ? -7.961 27.409 18.262 1.00 38.56 54 GLY B O 1
ATOM 1405 N N . VAL B 1 58 ? -6.371 28.992 18.019 1.00 33.61 55 VAL B N 1
ATOM 1406 C CA . VAL B 1 58 ? -5.651 28.574 19.227 1.00 32.86 55 VAL B CA 1
ATOM 1407 C C . VAL B 1 58 ? -6.191 29.394 20.379 1.00 33.16 55 VAL B C 1
ATOM 1408 O O . VAL B 1 58 ? -6.212 30.626 20.333 1.00 31.75 55 VAL B O 1
ATOM 1412 N N . GLU B 1 59 ? -6.655 28.720 21.415 1.00 35.33 56 GLU B N 1
ATOM 1413 C CA . GLU B 1 59 ? -7.299 29.411 22.543 1.00 36.54 56 GLU B CA 1
ATOM 1414 C C . GLU B 1 59 ? -6.432 29.412 23.773 1.00 36.28 56 GLU B C 1
ATOM 1415 O O . GLU B 1 59 ? -6.651 30.231 24.641 1.00 36.61 56 GLU B O 1
ATOM 1421 N N . PHE B 1 60 ? -5.442 28.519 23.845 1.00 36.83 57 PHE B N 1
ATOM 1422 C CA . PHE B 1 60 ? -4.526 28.450 24.983 1.00 37.10 57 PHE B CA 1
ATOM 1423 C C . PHE B 1 60 ? -3.106 28.068 24.559 1.00 35.64 57 PHE B C 1
ATOM 1424 O O . PHE B 1 60 ? -2.890 27.204 23.730 1.00 35.42 57 PHE B O 1
ATOM 1432 N N . PHE B 1 61 ? -2.138 28.720 25.163 1.00 35.05 58 PHE B N 1
ATOM 1433 C CA . PHE B 1 61 ? -0.793 28.201 25.184 1.00 36.19 58 PHE B CA 1
ATOM 1434 C C . PHE B 1 61 ? -0.119 28.780 26.396 1.00 36.97 58 PHE B C 1
ATOM 1435 O O . PHE B 1 61 ? -0.688 29.649 27.051 1.00 37.46 58 PHE B O 1
ATOM 1443 N N . GLY B 1 62 ? 1.079 28.291 26.695 1.00 38.35 59 GLY B N 1
ATOM 1444 C CA . GLY B 1 62 ? 1.862 28.822 27.797 1.00 38.87 59 GLY B CA 1
ATOM 1445 C C . GLY B 1 62 ? 3.349 28.858 27.543 1.00 39.43 59 GLY B C 1
ATOM 1446 O O . GLY B 1 62 ? 3.819 29.127 26.437 1.00 38.74 59 GLY B O 1
ATOM 1447 N N . SER B 1 63 ? 4.099 28.552 28.585 1.00 40.98 60 SER B N 1
ATOM 1448 C CA . SER B 1 63 ? 5.511 28.791 28.564 1.00 41.52 60 SER B CA 1
ATOM 1449 C C . SER B 1 63 ? 6.294 28.008 27.488 1.00 41.31 60 SER B C 1
ATOM 1450 O O . SER B 1 63 ? 7.228 28.550 26.888 1.00 40.67 60 SER B O 1
ATOM 1453 N N . SER B 1 64 ? 5.943 26.750 27.240 1.00 41.03 61 SER B N 1
ATOM 1454 C CA . SER B 1 64 ? 6.748 25.976 26.319 1.00 42.38 61 SER B CA 1
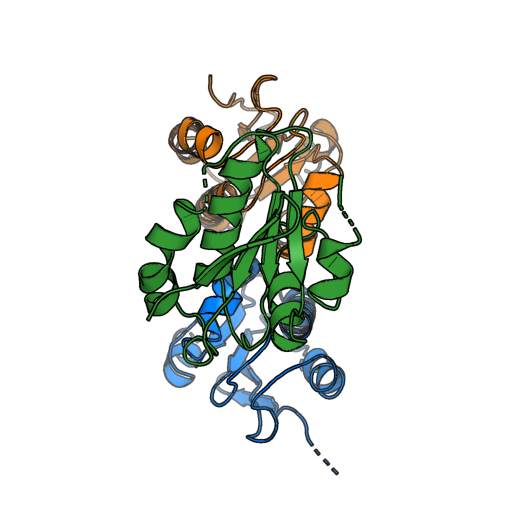ATOM 1455 C C . SER B 1 64 ? 6.527 26.429 24.872 1.00 39.16 61 SER B C 1
ATOM 1456 O O . SER B 1 64 ? 7.478 26.430 24.091 1.00 38.36 61 SER B O 1
ATOM 1459 N N . PHE B 1 65 ? 5.312 26.851 24.520 1.00 36.40 62 PHE B N 1
ATOM 1460 C CA . PHE B 1 65 ? 5.113 27.399 23.187 1.00 33.77 62 PHE B CA 1
ATOM 1461 C C . PHE B 1 65 ? 5.865 28.711 23.028 1.00 33.47 62 PHE B C 1
ATOM 1462 O O . PHE B 1 65 ? 6.446 28.948 21.978 1.00 33.21 62 PHE B O 1
ATOM 1470 N N . ILE B 1 66 ? 5.869 29.553 24.058 1.00 33.49 63 ILE B N 1
ATOM 1471 C CA . ILE B 1 66 ? 6.607 30.813 23.982 1.00 33.77 63 ILE B CA 1
ATOM 1472 C C . ILE B 1 66 ? 8.093 30.521 23.749 1.00 35.48 63 ILE B C 1
ATOM 1473 O O . ILE B 1 66 ? 8.732 31.158 22.904 1.00 34.61 63 ILE B O 1
ATOM 1478 N N . GLU B 1 67 ? 8.623 29.545 24.480 1.00 38.29 64 GLU B N 1
ATOM 1479 C CA . GLU B 1 67 ? 10.019 29.151 24.303 1.00 40.77 64 GLU B CA 1
ATOM 1480 C C . GLU B 1 67 ? 10.280 28.742 22.858 1.00 40.64 64 GLU B C 1
ATOM 1481 O O . GLU B 1 67 ? 11.282 29.163 22.289 1.00 41.04 64 GLU B O 1
ATOM 1487 N N . LEU B 1 68 ? 9.397 27.940 22.262 1.00 39.65 65 LEU B N 1
ATOM 1488 C CA . LEU B 1 68 ? 9.551 27.608 20.844 1.00 39.94 65 LEU B CA 1
ATOM 1489 C C . LEU B 1 68 ? 9.547 28.855 19.939 1.00 38.34 65 LEU B C 1
ATOM 1490 O O . LEU B 1 68 ? 10.402 28.986 19.074 1.00 39.09 65 LEU B O 1
ATOM 1495 N N . LEU B 1 69 ? 8.590 29.747 20.138 1.00 36.31 66 LEU B N 1
ATOM 1496 C CA . LEU B 1 69 ? 8.524 30.966 19.368 1.00 35.48 66 LEU B CA 1
ATOM 1497 C C . LEU B 1 69 ? 9.822 31.788 19.502 1.00 37.45 66 LEU B C 1
ATOM 1498 O O . LEU B 1 69 ? 10.326 32.351 18.520 1.00 36.66 66 LEU B O 1
ATOM 1503 N N . VAL B 1 70 ? 10.340 31.891 20.722 1.00 38.99 67 VAL B N 1
ATOM 1504 C CA . VAL B 1 70 ? 11.553 32.673 20.939 1.00 40.59 67 VAL B CA 1
ATOM 1505 C C . VAL B 1 70 ? 12.728 32.088 20.148 1.00 43.48 67 VAL B C 1
ATOM 1506 O O . VAL B 1 70 ? 13.490 32.856 19.580 1.00 44.19 67 VAL B O 1
ATOM 1510 N N . ARG B 1 71 ? 12.845 30.763 20.075 1.00 45.71 68 ARG B N 1
ATOM 1511 C CA . ARG B 1 71 ? 13.904 30.112 19.287 1.00 49.43 68 ARG B CA 1
ATOM 1512 C C . ARG B 1 71 ? 13.838 30.511 17.823 1.00 48.34 68 ARG B C 1
ATOM 1513 O O . ARG B 1 71 ? 14.851 30.894 17.228 1.00 49.44 68 ARG B O 1
ATOM 1521 N N . GLY B 1 72 ? 12.647 30.335 17.243 1.00 46.35 69 GLY B N 1
ATOM 1522 C CA . GLY B 1 72 ? 12.378 30.676 15.854 1.00 44.80 69 GLY B CA 1
ATOM 1523 C C . GLY B 1 72 ? 12.670 32.133 15.608 1.00 44.30 69 GLY B C 1
ATOM 1524 O O . GLY B 1 72 ? 13.309 32.488 14.607 1.00 45.32 69 GLY B O 1
ATOM 1525 N N . TRP B 1 73 ? 12.219 32.984 16.523 1.00 42.95 70 TRP B N 1
ATOM 1526 C CA . TRP B 1 73 ? 12.506 34.393 16.422 1.00 43.44 70 TRP B CA 1
ATOM 1527 C C . TRP B 1 73 ? 14.019 34.643 16.389 1.00 46.80 70 TRP B C 1
ATOM 1528 O O . TRP B 1 73 ? 14.495 35.455 15.590 1.00 47.53 70 TRP B O 1
ATOM 1539 N N . LYS B 1 74 ? 14.770 33.932 17.235 1.00 49.10 71 LYS B N 1
ATOM 1540 C CA . LYS B 1 74 ? 16.235 34.080 17.270 1.00 52.66 71 LYS B CA 1
ATOM 1541 C C . LYS B 1 74 ? 16.904 33.637 15.970 1.00 54.57 71 LYS B C 1
ATOM 1542 O O . LYS B 1 74 ? 17.887 34.239 15.563 1.00 57.26 71 LYS B O 1
ATOM 1548 N N . ARG B 1 75 ? 16.374 32.622 15.296 1.00 54.73 72 ARG B N 1
ATOM 1549 C CA . ARG B 1 75 ? 16.912 32.261 13.987 1.00 56.70 72 ARG B CA 1
ATOM 1550 C C . ARG B 1 75 ? 16.617 33.323 12.915 1.00 55.92 72 ARG B C 1
ATOM 1551 O O . ARG B 1 75 ? 17.447 33.552 12.055 1.00 58.41 72 ARG B O 1
ATOM 1559 N N . ILE B 1 76 ? 15.454 33.961 12.973 1.00 54.02 73 ILE B N 1
ATOM 1560 C CA . ILE B 1 76 ? 15.054 34.937 11.963 1.00 53.49 73 ILE B CA 1
ATOM 1561 C C . ILE B 1 76 ? 15.782 36.269 12.166 1.00 55.18 73 ILE B C 1
ATOM 1562 O O . ILE B 1 76 ? 16.194 36.904 11.206 1.00 55.12 73 ILE B O 1
ATOM 1567 N N . LYS B 1 77 ? 15.918 36.692 13.417 1.00 57.28 74 LYS B N 1
ATOM 1568 C CA . LYS B 1 77 ? 16.379 38.047 13.726 1.00 60.01 74 LYS B CA 1
ATOM 1569 C C . LYS B 1 77 ? 17.815 38.275 13.302 1.00 64.21 74 LYS B C 1
ATOM 1570 O O . LYS B 1 77 ? 18.246 39.412 13.189 1.00 65.92 74 LYS B O 1
ATOM 1576 N N . GLU B 1 78 ? 18.548 37.193 13.063 1.00 66.87 75 GLU B N 1
ATOM 1577 C CA . GLU B 1 78 ? 19.860 37.277 12.446 1.00 71.37 75 GLU B CA 1
ATOM 1578 C C . GLU B 1 78 ? 19.847 38.015 11.090 1.00 71.56 75 GLU B C 1
ATOM 1579 O O . GLU B 1 78 ? 20.897 38.393 10.607 1.00 74.28 75 GLU B O 1
ATOM 1585 N N . ASP B 1 79 ? 18.673 38.221 10.488 1.00 69.14 76 ASP B N 1
ATOM 1586 C CA . ASP B 1 79 ? 18.575 38.698 9.097 1.00 69.48 76 ASP B CA 1
ATOM 1587 C C . ASP B 1 79 ? 18.600 40.203 8.879 1.00 69.85 76 ASP B C 1
ATOM 1588 O O . ASP B 1 79 ? 18.780 40.652 7.725 1.00 70.46 76 ASP B O 1
ATOM 1593 N N . GLN B 1 80 ? 18.391 40.985 9.942 1.00 68.79 77 GLN B N 1
ATOM 1594 C CA . GLN B 1 80 ? 18.404 42.453 9.825 1.00 68.81 77 GLN B CA 1
ATOM 1595 C C . GLN B 1 80 ? 17.131 42.903 9.118 1.00 65.52 77 GLN B C 1
ATOM 1596 O O . GLN B 1 80 ? 16.323 43.588 9.724 1.00 64.92 77 GLN B O 1
ATOM 1598 N N . GLN B 1 81 ? 16.937 42.501 7.861 1.00 63.42 78 GLN B N 1
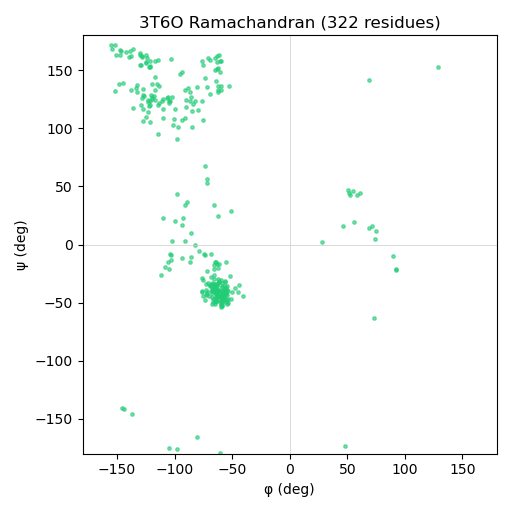ATOM 1599 C CA . GLN B 1 81 ? 15.685 42.784 7.138 1.00 60.37 78 GLN B CA 1
ATOM 1600 C C . GLN B 1 81 ? 14.525 41.788 7.460 1.00 55.64 78 GLN B C 1
ATOM 1601 O O . GLN B 1 81 ? 13.411 41.897 6.907 1.00 53.33 78 GLN B O 1
ATOM 1607 N N . GLY B 1 82 ? 14.797 40.809 8.318 1.00 52.89 79 GLY B N 1
ATOM 1608 C CA . GLY B 1 82 ? 13.814 39.759 8.591 1.00 49.18 79 GLY B CA 1
ATOM 1609 C C . GLY B 1 82 ? 12.680 40.220 9.486 1.00 44.98 79 GLY B C 1
ATOM 1610 O O . GLY B 1 82 ? 12.847 41.130 10.271 1.00 45.77 79 GLY B O 1
ATOM 1611 N N . VAL B 1 83 ? 11.526 39.572 9.379 1.00 40.36 80 VAL B N 1
ATOM 1612 C CA . VAL B 1 83 ? 10.400 39.867 10.248 1.00 35.72 80 VAL B CA 1
ATOM 1613 C C . VAL B 1 83 ? 9.790 38.596 10.779 1.00 32.19 80 VAL B C 1
ATOM 1614 O O . VAL B 1 83 ? 9.588 37.637 10.035 1.00 30.35 80 VAL B O 1
ATOM 1618 N N . PHE B 1 84 ? 9.515 38.609 12.080 1.00 29.10 81 PHE B N 1
ATOM 1619 C CA . PHE B 1 84 ? 8.815 37.545 12.760 1.00 27.24 81 PHE B CA 1
ATOM 1620 C C . PHE B 1 84 ? 7.606 38.197 13.395 1.00 25.85 81 PHE B C 1
ATOM 1621 O O . PHE B 1 84 ? 7.750 39.112 14.207 1.00 26.57 81 PHE B O 1
ATOM 1629 N N . ALA B 1 85 ? 6.418 37.754 13.012 1.00 23.66 82 ALA B N 1
ATOM 1630 C CA . ALA B 1 85 ? 5.174 38.411 13.453 1.00 22.59 82 ALA B CA 1
ATOM 1631 C C . ALA B 1 85 ? 4.136 37.378 13.831 1.00 21.88 82 ALA B C 1
ATOM 1632 O O . ALA B 1 85 ? 4.223 36.225 13.423 1.00 22.07 82 ALA B O 1
ATOM 1634 N N . LEU B 1 86 ? 3.125 37.821 14.577 1.00 21.79 83 LEU B N 1
ATOM 1635 C CA . LEU B 1 86 ? 1.985 36.998 15.011 1.00 21.43 83 LEU B CA 1
ATOM 1636 C C . LEU B 1 86 ? 0.720 37.643 14.490 1.00 21.22 83 LEU B C 1
ATOM 1637 O O . LEU B 1 86 ? 0.702 38.844 14.273 1.00 21.03 83 LEU B O 1
ATOM 1642 N N . CYS B 1 87 ? -0.327 36.862 14.277 1.00 20.50 84 CYS B N 1
ATOM 1643 C CA . CYS B 1 87 ? -1.639 37.432 14.061 1.00 21.38 84 CYS B CA 1
ATOM 1644 C C . CYS B 1 87 ? -2.685 36.531 14.628 1.00 21.70 84 CYS B C 1
ATOM 1645 O O . CYS B 1 87 ? -2.408 35.375 14.931 1.00 21.47 84 CYS B O 1
ATOM 1648 N N . SER B 1 88 ? -3.885 37.071 14.733 1.00 21.85 85 SER B N 1
ATOM 1649 C CA . SER B 1 88 ? -5.074 36.361 15.144 1.00 23.21 85 SER B CA 1
ATOM 1650 C C . SER B 1 88 ? -4.897 35.681 16.480 1.00 23.01 85 SER B C 1
ATOM 1651 O O . SER B 1 88 ? -5.219 34.504 16.638 1.00 22.29 85 SER B O 1
ATOM 1654 N N . VAL B 1 89 ? -4.333 36.412 17.431 1.00 22.64 86 VAL B N 1
ATOM 1655 C CA . VAL B 1 89 ? -4.070 35.843 18.720 1.00 22.47 86 VAL B CA 1
ATOM 1656 C C . VAL B 1 89 ? -5.286 36.086 19.625 1.00 22.89 86 VAL B C 1
ATOM 1657 O O . VAL B 1 89 ? -5.761 37.188 19.752 1.00 24.29 86 VAL B O 1
ATOM 1661 N N . SER B 1 90 ? -5.739 35.077 20.313 1.00 23.72 87 SER B N 1
ATOM 1662 C CA . SER B 1 90 ? -6.921 35.204 21.151 1.00 24.95 87 SER B CA 1
ATOM 1663 C C . SER B 1 90 ? -6.681 36.080 22.381 1.00 24.48 87 SER B C 1
ATOM 1664 O O . SER B 1 90 ? -5.558 36.241 22.843 1.00 23.72 87 SER B O 1
ATOM 1667 N N . PRO B 1 91 ? -7.752 36.616 22.956 1.00 25.33 88 PRO B N 1
ATOM 1668 C CA . PRO B 1 91 ? -7.597 37.481 24.131 1.00 24.91 88 PRO B CA 1
ATOM 1669 C C . PRO B 1 91 ? -6.833 36.888 25.292 1.00 24.60 88 PRO B C 1
ATOM 1670 O O . PRO B 1 91 ? -5.975 37.574 25.873 1.00 25.03 88 PRO B O 1
ATOM 1674 N N . TYR B 1 92 ? -7.096 35.629 25.630 1.00 24.79 89 TYR B N 1
ATOM 1675 C CA . TYR B 1 92 ? -6.296 34.934 26.662 1.00 25.31 89 TYR B CA 1
ATOM 1676 C C . TYR B 1 92 ? -4.803 34.892 26.322 1.00 23.35 89 TYR B C 1
ATOM 1677 O O . TYR B 1 92 ? -3.932 35.162 27.177 1.00 22.77 89 TYR B O 1
ATOM 1686 N N . CYS B 1 93 ? -4.519 34.493 25.094 1.00 22.84 90 CYS B N 1
ATOM 1687 C CA . CYS B 1 93 ? -3.145 34.394 24.601 1.00 22.61 90 CYS B CA 1
ATOM 1688 C C . CYS B 1 93 ? -2.409 35.726 24.530 1.00 21.46 90 CYS B C 1
ATOM 1689 O O . CYS B 1 93 ? -1.229 35.811 24.909 1.00 21.41 90 CYS B O 1
ATOM 1692 N N . VAL B 1 94 ? -3.093 36.781 24.129 1.00 20.71 91 VAL B N 1
ATOM 1693 C CA . VAL B 1 94 ? -2.507 38.117 24.249 1.00 20.55 91 VAL B CA 1
ATOM 1694 C C . VAL B 1 94 ? -2.071 38.439 25.704 1.00 22.06 91 VAL B C 1
ATOM 1695 O O . VAL B 1 94 ? -0.952 38.938 25.933 1.00 22.26 91 VAL B O 1
ATOM 1699 N N . GLU B 1 95 ? -2.894 38.095 26.686 1.00 22.03 92 GLU B N 1
ATOM 1700 C CA . GLU B 1 95 ? -2.529 38.328 28.061 1.00 23.11 92 GLU B CA 1
ATOM 1701 C C . GLU B 1 95 ? -1.250 37.610 28.462 1.00 23.96 92 GLU B C 1
ATOM 1702 O O . GLU B 1 95 ? -0.408 38.210 29.167 1.00 24.38 92 GLU B O 1
ATOM 1708 N N . VAL B 1 96 ? -1.139 36.334 28.080 1.00 22.83 93 VAL B N 1
ATOM 1709 C CA . VAL B 1 96 ? 0.061 35.572 28.356 1.00 24.77 93 VAL B CA 1
ATOM 1710 C C . VAL B 1 96 ? 1.277 36.319 27.793 1.00 25.29 93 VAL B C 1
ATOM 1711 O O . VAL B 1 96 ? 2.236 36.579 28.518 1.00 25.50 93 VAL B O 1
ATOM 1715 N N . LEU B 1 97 ? 1.199 36.695 26.517 1.00 23.99 94 LEU B N 1
ATOM 1716 C CA . LEU B 1 97 ? 2.278 37.441 25.912 1.00 24.88 94 LEU B CA 1
ATOM 1717 C C . LEU B 1 97 ? 2.603 38.789 26.616 1.00 25.79 94 LEU B C 1
ATOM 1718 O O . LEU B 1 97 ? 3.795 39.188 26.692 1.00 27.09 94 LEU B O 1
ATOM 1723 N N . GLN B 1 98 ? 1.587 39.477 27.115 1.00 24.73 95 GLN B N 1
ATOM 1724 C CA . GLN B 1 98 ? 1.800 40.751 27.764 1.00 26.70 95 GLN B CA 1
ATOM 1725 C C . GLN B 1 98 ? 2.374 40.585 29.158 1.00 27.21 95 GLN B C 1
ATOM 1726 O O . GLN B 1 98 ? 3.237 41.373 29.568 1.00 26.86 95 GLN B O 1
ATOM 1732 N N . VAL B 1 99 ? 1.887 39.578 29.895 1.00 26.27 96 VAL B N 1
ATOM 1733 C CA . VAL B 1 99 ? 2.344 39.391 31.252 1.00 26.76 96 VAL B CA 1
ATOM 1734 C C . VAL B 1 99 ? 3.816 39.018 31.266 1.00 27.32 96 VAL B C 1
ATOM 1735 O O . VAL B 1 99 ? 4.528 39.464 32.148 1.00 27.70 96 VAL B O 1
ATOM 1739 N N . THR B 1 100 ? 4.300 38.269 30.278 1.00 26.21 97 THR B N 1
ATOM 1740 C CA . THR B 1 100 ? 5.724 37.923 30.261 1.00 28.51 97 THR B CA 1
ATOM 1741 C C . THR B 1 100 ? 6.553 38.934 29.477 1.00 27.30 97 THR B C 1
ATOM 1742 O O . THR B 1 100 ? 7.733 38.736 29.249 1.00 28.21 97 THR B O 1
ATOM 1746 N N . HIS B 1 101 ? 5.889 39.980 28.997 1.00 27.00 98 HIS B N 1
ATOM 1747 C CA . HIS B 1 101 ? 6.487 41.078 28.235 1.00 27.28 98 HIS B CA 1
ATOM 1748 C C . HIS B 1 101 ? 6.979 40.716 26.856 1.00 28.77 98 HIS B C 1
ATOM 1749 O O . HIS B 1 101 ? 7.699 41.471 26.243 1.00 31.90 98 HIS B O 1
ATOM 1756 N N . ILE B 1 102 ? 6.606 39.590 26.346 1.00 30.68 99 ILE B N 1
ATOM 1757 C CA . ILE B 1 102 ? 7.143 39.183 25.042 1.00 33.63 99 ILE B CA 1
ATOM 1758 C C . ILE B 1 102 ? 6.328 39.768 23.833 1.00 33.73 99 ILE B C 1
ATOM 1759 O O . ILE B 1 102 ? 6.766 39.707 22.672 1.00 34.53 99 ILE B O 1
ATOM 1764 N N . ASP B 1 103 ? 5.163 40.350 24.127 1.00 34.31 100 ASP B N 1
ATOM 1765 C CA . ASP B 1 103 ? 4.290 40.921 23.110 1.00 34.14 100 ASP B CA 1
ATOM 1766 C C . ASP B 1 103 ? 4.921 42.029 22.253 1.00 34.21 100 ASP B C 1
ATOM 1767 O O . ASP B 1 103 ? 4.670 42.052 21.053 1.00 34.27 100 ASP B O 1
ATOM 1772 N N . GLU B 1 104 ? 5.703 42.949 22.832 1.00 34.68 101 GLU B N 1
ATOM 1773 C CA A GLU B 1 104 ? 6.286 44.075 22.072 0.50 34.90 101 GLU B CA 1
ATOM 1774 C CA B GLU B 1 104 ? 6.251 44.057 22.013 0.50 35.32 101 GLU B CA 1
ATOM 1775 C C . GLU B 1 104 ? 7.629 43.683 21.435 1.00 34.64 101 GLU B C 1
ATOM 1776 O O . GLU B 1 104 ? 8.255 44.494 20.777 1.00 35.55 101 GLU B O 1
ATOM 1787 N N . VAL B 1 105 ? 8.080 42.449 21.649 1.00 32.40 102 VAL B N 1
ATOM 1788 C CA . VAL B 1 105 ? 9.250 41.966 20.930 1.00 32.90 102 VAL B CA 1
ATOM 1789 C C . VAL B 1 105 ? 9.001 41.822 19.416 1.00 32.34 102 VAL B C 1
ATOM 1790 O O . VAL B 1 105 ? 9.830 42.201 18.637 1.00 33.82 102 VAL B O 1
ATOM 1794 N N A TRP B 1 106 ? 7.825 41.263 19.088 0.50 30.71 103 TRP B N 1
ATOM 1795 N N B TRP B 1 106 ? 7.864 41.290 19.007 0.50 30.66 103 TRP B N 1
ATOM 1796 C CA A TRP B 1 106 ? 7.311 40.970 17.743 0.50 29.73 103 TRP B CA 1
ATOM 1797 C CA B TRP B 1 106 ? 7.546 41.237 17.598 0.50 29.84 103 TRP B CA 1
ATOM 1798 C C A TRP B 1 106 ? 6.115 41.888 17.369 0.50 28.70 103 TRP B C 1
ATOM 1799 C C B TRP B 1 106 ? 6.161 41.829 17.320 0.50 28.65 103 TRP B C 1
ATOM 1800 O O A TRP B 1 106 ? 5.342 42.264 18.248 0.50 28.04 103 TRP B O 1
ATOM 1801 O O B TRP B 1 106 ? 5.298 41.897 18.201 0.50 27.56 103 TRP B O 1
ATOM 1822 N N . PRO B 1 107 ? 5.943 42.223 16.070 1.00 27.94 104 PRO B N 1
ATOM 1823 C CA . PRO B 1 107 ? 4.669 42.804 15.607 1.00 27.46 104 PRO B CA 1
ATOM 1824 C C . PRO B 1 107 ? 3.545 41.827 15.776 1.00 25.70 104 PRO B C 1
ATOM 1825 O O . PRO B 1 107 ? 3.731 40.651 15.504 1.00 25.46 104 PRO B O 1
ATOM 1829 N N . ARG B 1 108 ? 2.384 42.286 16.223 1.00 24.91 105 ARG B N 1
ATOM 1830 C CA . ARG B 1 108 ? 1.220 41.440 16.276 1.00 24.00 105 ARG B CA 1
ATOM 1831 C C . ARG B 1 108 ? 0.053 42.104 15.571 1.00 23.80 105 ARG B C 1
ATOM 1832 O O . ARG B 1 108 ? -0.250 43.260 15.872 1.00 25.37 105 ARG B O 1
ATOM 1840 N N . TYR B 1 109 ? -0.596 41.391 14.650 1.00 21.85 106 TYR B N 1
ATOM 1841 C CA . TYR B 1 109 ? -1.642 41.991 13.833 1.00 22.55 106 TYR B CA 1
ATOM 1842 C C . TYR B 1 109 ? -2.961 41.322 14.194 1.00 22.47 106 TYR B C 1
ATOM 1843 O O . TYR B 1 109 ? -2.950 40.201 14.709 1.00 20.08 106 TYR B O 1
ATOM 1852 N N . SER B 1 110 ? -4.083 41.985 13.911 1.00 23.60 107 SER B N 1
ATOM 1853 C CA . SER B 1 110 ? -5.400 41.362 14.146 1.00 24.80 107 SER B CA 1
ATOM 1854 C C . SER B 1 110 ? -5.705 40.229 13.189 1.00 25.16 107 SER B C 1
ATOM 1855 O O . SER B 1 110 ? -6.270 39.237 13.625 1.00 27.43 107 SER B O 1
ATOM 1858 N N . THR B 1 111 ? -5.436 40.404 11.893 1.00 24.63 108 THR B N 1
ATOM 1859 C CA . THR B 1 111 ? -5.745 39.393 10.885 1.00 23.94 108 THR B CA 1
ATOM 1860 C C . THR B 1 111 ? -4.549 39.083 9.978 1.00 23.82 108 THR B C 1
ATOM 1861 O O . THR B 1 111 ? -3.592 39.853 9.862 1.00 23.02 108 THR B O 1
ATOM 1865 N N . LYS B 1 112 ? -4.631 37.963 9.277 1.00 23.18 109 LYS B N 1
ATOM 1866 C CA . LYS B 1 112 ? -3.575 37.562 8.384 1.00 22.63 109 LYS B CA 1
ATOM 1867 C C . LYS B 1 112 ? -3.360 38.515 7.212 1.00 22.74 109 LYS B C 1
ATOM 1868 O O . LYS B 1 112 ? -2.195 38.777 6.845 1.00 22.39 109 LYS B O 1
ATOM 1874 N N . GLN B 1 113 ? -4.437 38.966 6.577 1.00 23.12 110 GLN B N 1
ATOM 1875 C CA . GLN B 1 113 ? -4.295 39.853 5.429 1.00 24.16 110 GLN B CA 1
ATOM 1876 C C . GLN B 1 113 ? -3.637 41.182 5.858 1.00 23.66 110 GLN B C 1
ATOM 1877 O O . GLN B 1 113 ? -2.755 41.687 5.190 1.00 23.13 110 GLN B O 1
ATOM 1883 N N . GLU B 1 114 ? -4.036 41.700 7.005 1.00 23.02 111 GLU B N 1
ATOM 1884 C CA . GLU B 1 114 ? -3.389 42.884 7.585 1.00 23.73 111 GLU B CA 1
ATOM 1885 C C . GLU B 1 114 ? -1.873 42.660 7.706 1.00 21.45 111 GLU B C 1
ATOM 1886 O O . GLU B 1 114 ? -1.057 43.483 7.229 1.00 21.98 111 GLU B O 1
ATOM 1892 N N . ALA B 1 115 ? -1.505 41.527 8.292 1.00 19.47 112 ALA B N 1
ATOM 1893 C CA . ALA B 1 115 ? -0.094 41.155 8.481 1.00 19.58 112 ALA B CA 1
ATOM 1894 C C . ALA B 1 115 ? 0.670 41.044 7.164 1.00 19.49 112 ALA B C 1
ATOM 1895 O O . ALA B 1 115 ? 1.751 41.602 7.010 1.00 20.24 112 ALA B O 1
ATOM 1897 N N . LEU B 1 116 ? 0.106 40.320 6.203 1.00 19.74 113 LEU B N 1
ATOM 1898 C CA . LEU B 1 116 ? 0.838 40.039 4.968 1.00 20.15 113 LEU B CA 1
ATOM 1899 C C . LEU B 1 116 ? 1.114 41.351 4.233 1.00 20.75 113 LEU B C 1
ATOM 1900 O O . LEU B 1 116 ? 2.206 41.569 3.722 1.00 21.00 113 LEU B O 1
ATOM 1905 N N . LEU B 1 117 ? 0.133 42.241 4.229 1.00 20.84 114 LEU B N 1
ATOM 1906 C CA . LEU B 1 117 ? 0.306 43.554 3.637 1.00 21.48 114 LEU B CA 1
ATOM 1907 C C . LEU B 1 117 ? 1.329 44.413 4.444 1.00 21.18 114 LEU B C 1
ATOM 1908 O O . LEU B 1 117 ? 2.255 44.987 3.860 1.00 20.10 114 LEU B O 1
ATOM 1913 N N . ALA B 1 118 ? 1.135 44.516 5.771 1.00 20.55 115 ALA B N 1
ATOM 1914 C CA . ALA B 1 118 ? 2.047 45.276 6.658 1.00 20.90 115 ALA B CA 1
ATOM 1915 C C . ALA B 1 118 ? 3.497 44.844 6.437 1.00 21.18 115 ALA B C 1
ATOM 1916 O O . ALA B 1 118 ? 4.427 45.660 6.404 1.00 22.57 115 ALA B O 1
ATOM 1926 N N . ALA B 1 120 ? 4.907 43.719 3.859 1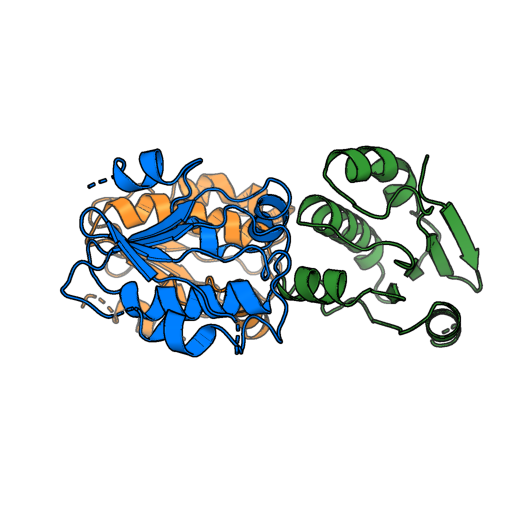.00 24.21 117 ALA B N 1
ATOM 1927 C CA . ALA B 1 120 ? 5.501 44.194 2.584 1.00 26.42 117 ALA B CA 1
ATOM 1928 C C . ALA B 1 120 ? 6.073 45.611 2.644 1.00 29.28 117 ALA B C 1
ATOM 1929 O O . ALA B 1 120 ? 6.519 46.133 1.626 1.00 31.42 117 ALA B O 1
ATOM 1931 N N . SER B 1 121 ? 6.051 46.283 3.796 1.00 30.22 118 SER B N 1
ATOM 1932 C CA . SER B 1 121 ? 6.560 47.659 3.832 1.00 33.81 118 SER B CA 1
ATOM 1933 C C . SER B 1 121 ? 8.102 47.710 3.874 1.00 35.66 118 SER B C 1
ATOM 1934 O O . SER B 1 121 ? 8.698 46.685 4.267 1.00 35.93 118 SER B O 1
ATOM 1937 N N . ALA C 1 5 ? 14.612 16.127 54.986 1.00 48.11 2 ALA C N 1
ATOM 1938 C CA . ALA C 1 5 ? 13.414 17.017 55.131 1.00 46.53 2 ALA C CA 1
ATOM 1939 C C . ALA C 1 5 ? 12.517 16.961 53.880 1.00 43.38 2 ALA C C 1
ATOM 1940 O O . ALA C 1 5 ? 12.990 16.955 52.723 1.00 42.72 2 ALA C O 1
ATOM 1942 N N . ASP C 1 6 ? 11.212 16.932 54.109 1.00 41.57 3 ASP C N 1
ATOM 1943 C CA . ASP C 1 6 ? 10.272 16.819 53.027 1.00 37.99 3 ASP C CA 1
ATOM 1944 C C . ASP C 1 6 ? 9.062 17.693 53.346 1.00 36.24 3 ASP C C 1
ATOM 1945 O O . ASP C 1 6 ? 8.888 18.150 54.483 1.00 36.36 3 ASP C O 1
ATOM 1950 N N . ILE C 1 7 ? 8.244 17.934 52.331 1.00 33.21 4 ILE C N 1
ATOM 1951 C CA . ILE C 1 7 ? 6.951 18.579 52.543 1.00 32.40 4 ILE C CA 1
ATOM 1952 C C . ILE C 1 7 ? 6.104 17.655 53.382 1.00 33.47 4 ILE C C 1
ATOM 1953 O O . ILE C 1 7 ? 6.364 16.463 53.444 1.00 32.69 4 ILE C O 1
ATOM 1958 N N . ARG C 1 8 ? 5.078 18.228 53.999 1.00 34.52 5 ARG C N 1
ATOM 1959 C CA . ARG C 1 8 ? 4.135 17.515 54.874 1.00 35.93 5 ARG C CA 1
ATOM 1960 C C . ARG C 1 8 ? 2.812 17.503 54.118 1.00 33.40 5 ARG C C 1
ATOM 1961 O O . ARG C 1 8 ? 2.326 18.560 53.694 1.00 31.47 5 ARG C O 1
ATOM 1969 N N . VAL C 1 9 ? 2.264 16.317 53.884 1.00 32.66 6 VAL C N 1
ATOM 1970 C CA . VAL C 1 9 ? 1.020 16.180 53.186 1.00 31.36 6 VAL C CA 1
ATOM 1971 C C . VAL C 1 9 ? -0.022 15.717 54.157 1.00 33.63 6 VAL C C 1
ATOM 1972 O O . VAL C 1 9 ? 0.162 14.707 54.817 1.00 34.61 6 VAL C O 1
ATOM 1976 N N . THR C 1 10 ? -1.120 16.449 54.250 1.00 34.60 7 THR C N 1
ATOM 1977 C CA . THR C 1 10 ? -2.224 16.053 55.109 1.00 37.31 7 THR C CA 1
ATOM 1978 C C . THR C 1 10 ? -3.555 16.098 54.360 1.00 37.61 7 THR C C 1
ATOM 1979 O O . THR C 1 10 ? -3.670 16.691 53.291 1.00 35.81 7 THR C O 1
ATOM 1983 N N . HIS C 1 11 ? -4.561 15.457 54.944 1.00 40.66 8 HIS C N 1
ATOM 1984 C CA . HIS C 1 11 ? -5.898 15.376 54.349 1.00 42.54 8 HIS C CA 1
ATOM 1985 C C . HIS C 1 11 ? -6.859 15.987 55.341 1.00 44.28 8 HIS C C 1
ATOM 1986 O O . HIS C 1 11 ? -7.102 15.416 56.377 1.00 46.40 8 HIS C O 1
ATOM 1993 N N . GLU C 1 12 ? -7.318 17.197 55.035 1.00 44.47 9 GLU C N 1
ATOM 1994 C CA . GLU C 1 12 ? -8.157 18.003 55.925 1.00 47.32 9 GLU C CA 1
ATOM 1995 C C . GLU C 1 12 ? -9.404 18.432 55.161 1.00 47.38 9 GLU C C 1
ATOM 1996 O O . GLU C 1 12 ? -9.302 19.136 54.152 1.00 46.07 9 GLU C O 1
ATOM 2002 N N . ALA C 1 13 ? -10.576 17.989 55.613 1.00 49.54 10 ALA C N 1
ATOM 2003 C CA . ALA C 1 13 ? -11.845 18.508 55.072 1.00 50.04 10 ALA C CA 1
ATOM 2004 C C . ALA C 1 13 ? -12.008 18.240 53.554 1.00 47.52 10 ALA C C 1
ATOM 2005 O O . ALA C 1 13 ? -12.393 19.163 52.802 1.00 47.91 10 ALA C O 1
ATOM 2007 N N . GLN C 1 14 ? -11.683 17.014 53.114 1.00 44.76 11 GLN C N 1
ATOM 2008 C CA . GLN C 1 14 ? -11.757 16.637 51.692 1.00 41.75 11 GLN C CA 1
ATOM 2009 C C . GLN C 1 14 ? -10.633 17.247 50.829 1.00 38.06 11 GLN C C 1
ATOM 2010 O O . GLN C 1 14 ? -10.621 17.080 49.587 1.00 36.68 11 GLN C O 1
ATOM 2012 N N . VAL C 1 15 ? -9.698 17.951 51.477 1.00 34.99 12 VAL C N 1
ATOM 2013 C CA . VAL C 1 15 ? -8.653 18.702 50.767 1.00 31.47 12 VAL C CA 1
ATOM 2014 C C . VAL C 1 15 ? -7.282 18.120 51.119 1.00 30.01 12 VAL C C 1
ATOM 2015 O O . VAL C 1 15 ? -6.989 17.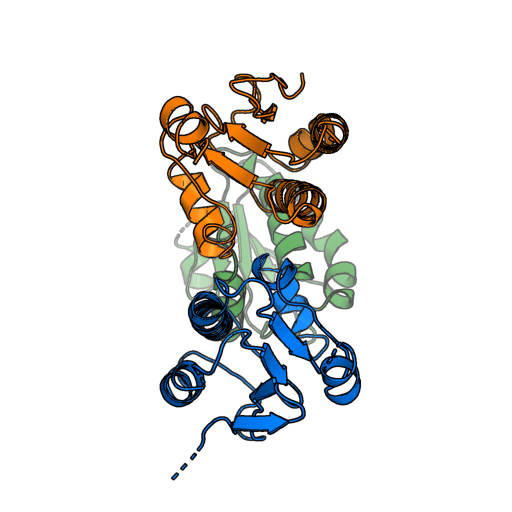856 52.304 1.00 31.32 12 VAL C O 1
ATOM 2019 N N . THR C 1 16 ? -6.472 17.895 50.092 1.00 26.77 13 THR C N 1
ATOM 2020 C CA . THR C 1 16 ? -5.085 17.510 50.280 1.00 26.18 13 THR C CA 1
ATOM 2021 C C . THR C 1 16 ? -4.270 18.777 50.463 1.00 23.97 13 THR C C 1
ATOM 2022 O O . THR C 1 16 ? -4.162 19.562 49.535 1.00 22.74 13 THR C O 1
ATOM 2026 N N . VAL C 1 17 ? -3.698 18.942 51.653 1.00 24.21 14 VAL C N 1
ATOM 2027 C CA . VAL C 1 17 ? -2.941 20.111 52.024 1.00 23.74 14 VAL C CA 1
ATOM 2028 C C . VAL C 1 17 ? -1.445 19.831 51.972 1.00 23.66 14 VAL C C 1
ATOM 2029 O O . VAL C 1 17 ? -0.965 18.868 52.574 1.00 24.52 14 VAL C O 1
ATOM 2033 N N . ILE C 1 18 ? -0.713 20.664 51.249 1.00 22.74 15 ILE C N 1
ATOM 2034 C CA . ILE C 1 18 ? 0.755 20.576 51.161 1.00 22.89 15 ILE C CA 1
ATOM 2035 C C . ILE C 1 18 ? 1.335 21.701 52.002 1.00 23.99 15 ILE C C 1
ATOM 2036 O O . ILE C 1 18 ? 1.028 22.874 51.752 1.00 24.28 15 ILE C O 1
ATOM 2041 N N . SER C 1 19 ? 2.153 21.374 52.996 1.00 26.14 16 SER C N 1
ATOM 2042 C CA . SER C 1 19 ? 2.788 22.383 53.880 1.00 28.56 16 SER C CA 1
ATOM 2043 C C . SER C 1 19 ? 4.296 22.213 53.856 1.00 30.06 16 SER C C 1
ATOM 2044 O O . SER C 1 19 ? 4.791 21.121 53.530 1.00 29.60 16 SER C O 1
ATOM 2047 N N . PHE C 1 20 ? 5.008 23.266 54.263 1.00 31.79 17 PHE C N 1
ATOM 2048 C CA . PHE C 1 20 ? 6.476 23.318 54.182 1.00 34.15 17 PHE C CA 1
ATOM 2049 C C . PHE C 1 20 ? 7.096 23.490 55.558 1.00 37.82 17 PHE C C 1
ATOM 2050 O O . PHE C 1 20 ? 6.719 24.376 56.290 1.00 39.22 17 PHE C O 1
ATOM 2058 N N . PRO C 1 21 ? 8.012 22.604 55.938 1.00 41.46 18 PRO C N 1
ATOM 2059 C CA . PRO C 1 21 ? 8.757 22.878 57.170 1.00 45.27 18 PRO C CA 1
ATOM 2060 C C . PRO C 1 21 ? 9.608 24.150 57.061 1.00 46.73 18 PRO C C 1
ATOM 2061 O O . PRO C 1 21 ? 9.888 24.606 55.948 1.00 44.58 18 PRO C O 1
ATOM 2065 N N . ALA C 1 22 ? 10.025 24.691 58.209 1.00 50.98 19 ALA C N 1
ATOM 2066 C CA . ALA C 1 22 ? 10.781 25.966 58.280 1.00 53.25 19 ALA C CA 1
ATOM 2067 C C . ALA C 1 22 ? 12.061 25.940 57.451 1.00 54.23 19 ALA C C 1
ATOM 2068 O O . ALA C 1 22 ? 12.432 26.950 56.858 1.00 53.75 19 ALA C O 1
ATOM 2070 N N . VAL C 1 23 ? 12.720 24.784 57.399 1.00 56.34 20 VAL C N 1
ATOM 2071 C CA . VAL C 1 23 ? 13.941 24.613 56.577 1.00 57.79 20 VAL C CA 1
ATOM 2072 C C . VAL C 1 23 ? 13.765 25.056 55.095 1.00 55.27 20 VAL C C 1
ATOM 2073 O O . VAL C 1 23 ? 14.744 25.475 54.464 1.00 55.87 20 VAL C O 1
ATOM 2077 N N . PHE C 1 24 ? 12.536 25.005 54.565 1.00 52.29 21 PHE C N 1
ATOM 2078 C CA . PHE C 1 24 ? 12.267 25.373 53.168 1.00 50.02 21 PHE C CA 1
ATOM 2079 C C . PHE C 1 24 ? 11.911 26.856 52.965 1.00 49.51 21 PHE C C 1
ATOM 2080 O O . PHE C 1 24 ? 11.127 27.205 52.072 1.00 48.30 21 PHE C O 1
ATOM 2088 N N . GLN C 1 25 ? 12.490 27.744 53.758 1.00 50.95 22 GLN C N 1
ATOM 2089 C CA . GLN C 1 25 ? 12.268 29.168 53.564 1.00 50.12 22 GLN C CA 1
ATOM 2090 C C . GLN C 1 25 ? 12.588 29.617 52.134 1.00 47.80 22 GLN C C 1
ATOM 2091 O O . GLN C 1 25 ? 11.930 30.490 51.593 1.00 46.24 22 GLN C O 1
ATOM 2097 N N . ARG C 1 26 ? 13.609 29.023 51.535 1.00 47.38 23 ARG C N 1
ATOM 2098 C CA . ARG C 1 26 ? 14.025 29.343 50.188 1.00 47.03 23 ARG C CA 1
ATOM 2099 C C . ARG C 1 26 ? 13.924 28.072 49.388 1.00 45.08 23 ARG C C 1
ATOM 2100 O O . ARG C 1 26 ? 14.480 27.073 49.803 1.00 45.62 23 ARG C O 1
ATOM 2108 N N . LEU C 1 27 ? 13.239 28.125 48.246 1.00 42.28 24 LEU C N 1
ATOM 2109 C CA . LEU C 1 27 ? 13.027 26.967 47.418 1.00 41.45 24 LEU C CA 1
ATOM 2110 C C . LEU C 1 27 ? 13.724 27.121 46.086 1.00 41.88 24 LEU C C 1
ATOM 2111 O O . LEU C 1 27 ? 13.172 27.682 45.141 1.00 40.88 24 LEU C O 1
ATOM 2116 N N . ARG C 1 28 ? 14.927 26.573 46.015 1.00 43.75 25 ARG C N 1
ATOM 2117 C CA . ARG C 1 28 ? 15.738 26.617 44.824 1.00 45.93 25 ARG C CA 1
ATOM 2118 C C . ARG C 1 28 ? 15.677 25.239 44.198 1.00 45.06 25 ARG C C 1
ATOM 2119 O O . ARG C 1 28 ? 14.941 24.369 44.679 1.00 42.42 25 ARG C O 1
ATOM 2127 N N . GLU C 1 29 ? 16.441 25.038 43.131 1.00 45.98 26 GLU C N 1
ATOM 2128 C CA . GLU C 1 29 ? 16.355 23.813 42.347 1.00 46.83 26 GLU C CA 1
ATOM 2129 C C . GLU C 1 29 ? 16.557 22.555 43.210 1.00 46.34 26 GLU C C 1
ATOM 2130 O O . GLU C 1 29 ? 15.832 21.562 43.057 1.00 44.80 26 GLU C O 1
ATOM 2136 N N . THR C 1 30 ? 17.525 22.632 44.120 1.00 47.25 27 THR C N 1
ATOM 2137 C CA . THR C 1 30 ? 17.839 21.553 45.058 1.00 47.78 27 THR C CA 1
ATOM 2138 C C . THR C 1 30 ? 16.631 21.151 45.887 1.00 44.99 27 THR C C 1
ATOM 2139 O O . THR C 1 30 ? 16.332 19.961 45.999 1.00 44.27 27 THR C O 1
ATOM 2143 N N . GLU C 1 31 ? 15.959 22.138 46.471 1.00 42.96 28 GLU C N 1
ATOM 2144 C CA . GLU C 1 31 ? 14.791 21.888 47.303 1.00 40.66 28 GLU C CA 1
ATOM 2145 C C . GLU C 1 31 ? 13.659 21.348 46.485 1.00 37.12 28 GLU C C 1
ATOM 2146 O O . GLU C 1 31 ? 12.912 20.504 46.947 1.00 35.81 28 GLU C O 1
ATOM 2152 N N . VAL C 1 32 ? 13.526 21.824 45.259 1.00 35.26 29 VAL C N 1
ATOM 2153 C CA . VAL C 1 32 ? 12.431 21.381 44.436 1.00 33.83 29 VAL C CA 1
ATOM 2154 C C . VAL C 1 32 ? 12.627 19.889 44.092 1.00 35.08 29 VAL C C 1
ATOM 2155 O O . VAL C 1 32 ? 11.704 19.110 44.166 1.00 33.77 29 VAL C O 1
ATOM 2159 N N . GLU C 1 33 ? 13.848 19.488 43.780 1.00 37.66 30 GLU C N 1
ATOM 2160 C CA . GLU C 1 33 ? 14.143 18.083 43.621 1.00 39.49 30 GLU C CA 1
ATOM 2161 C C . GLU C 1 33 ? 14.005 17.268 44.923 1.00 38.62 30 GLU C C 1
ATOM 2162 O O . GLU C 1 33 ? 13.564 16.146 44.854 1.00 39.64 30 GLU C O 1
ATOM 2168 N N . GLN C 1 34 ? 14.388 17.793 46.089 1.00 37.50 31 GLN C N 1
ATOM 2169 C CA . GLN C 1 34 ? 14.137 17.088 47.363 1.00 37.34 31 GLN C CA 1
ATOM 2170 C C . GLN C 1 34 ? 12.622 16.695 47.540 1.00 33.36 31 GLN C C 1
ATOM 2171 O O . GLN C 1 34 ? 12.295 15.599 48.037 1.00 31.68 31 GLN C O 1
ATOM 2177 N N . ILE C 1 35 ? 11.719 17.600 47.141 1.00 29.45 32 ILE C N 1
ATOM 2178 C CA . ILE C 1 35 ? 10.291 17.445 47.440 1.00 27.51 32 ILE C CA 1
ATOM 2179 C C . ILE C 1 35 ? 9.411 16.956 46.255 1.00 25.31 32 ILE C C 1
ATOM 2180 O O . ILE C 1 35 ? 8.247 16.698 46.456 1.00 23.97 32 ILE C O 1
ATOM 2185 N N . ALA C 1 36 ? 9.940 16.895 45.037 1.00 24.71 33 ALA C N 1
ATOM 2186 C CA . ALA C 1 36 ? 9.130 16.639 43.838 1.00 24.54 33 ALA C CA 1
ATOM 2187 C C . ALA C 1 36 ? 8.360 15.332 43.957 1.00 24.96 33 ALA C C 1
ATOM 2188 O O . ALA C 1 36 ? 7.201 15.272 43.597 1.00 24.30 33 ALA C O 1
ATOM 2190 N N . SER C 1 37 ? 9.003 14.287 44.468 1.00 26.73 34 SER C N 1
ATOM 2191 C CA . SER C 1 37 ? 8.385 12.960 44.511 1.00 27.33 34 SER C CA 1
ATOM 2192 C C . SER C 1 37 ? 7.185 12.953 45.468 1.00 26.42 34 SER C C 1
ATOM 2193 O O . SER C 1 37 ? 6.084 12.516 45.102 1.00 25.10 34 SER C O 1
ATOM 2196 N N . THR C 1 38 ? 7.364 13.456 46.684 1.00 26.36 35 THR C N 1
ATOM 2197 C CA . THR C 1 38 ? 6.236 13.513 47.622 1.00 25.65 35 THR C CA 1
ATOM 2198 C C . THR C 1 38 ? 5.141 14.498 47.155 1.00 24.10 35 THR C C 1
ATOM 2199 O O . THR C 1 38 ? 3.933 14.239 47.311 1.00 23.27 35 THR C O 1
ATOM 2203 N N . PHE C 1 39 ? 5.554 15.627 46.589 1.00 23.70 36 PHE C N 1
ATOM 2204 C CA . PHE C 1 39 ? 4.588 16.569 46.000 1.00 22.71 36 PHE C CA 1
ATOM 2205 C C . PHE C 1 39 ? 3.732 15.932 44.868 1.00 22.77 36 PHE C C 1
ATOM 2206 O O . PHE C 1 39 ? 2.493 16.023 44.882 1.00 22.14 36 PHE C O 1
ATOM 2214 N N . LEU C 1 40 ? 4.376 15.311 43.887 1.00 22.78 37 LEU C N 1
ATOM 2215 C CA . LEU C 1 40 ? 3.627 14.786 42.775 1.00 23.96 37 LEU C CA 1
ATOM 2216 C C . LEU C 1 40 ? 2.730 13.596 43.214 1.00 24.33 37 LEU C C 1
ATOM 2217 O O . LEU C 1 40 ? 1.624 13.434 42.704 1.00 22.99 37 LEU C O 1
ATOM 2222 N N . ALA C 1 41 ? 3.178 12.808 44.183 1.00 24.83 38 ALA C N 1
ATOM 2223 C CA . ALA C 1 41 ? 2.363 11.702 44.715 1.00 25.67 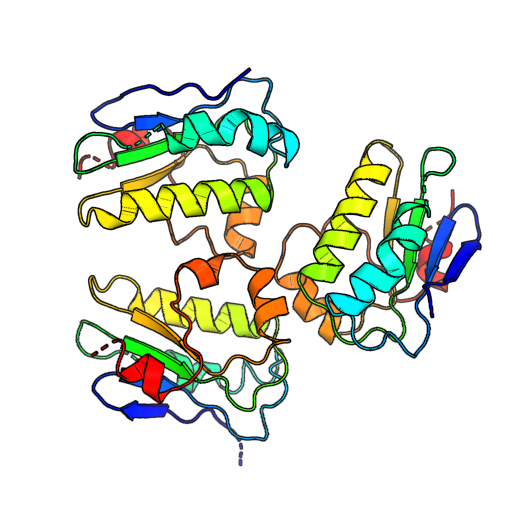38 ALA C CA 1
ATOM 2224 C C . ALA C 1 41 ? 1.047 12.228 45.345 1.00 25.61 38 ALA C C 1
ATOM 2225 O O . ALA C 1 41 ? 0.029 11.572 45.260 1.00 26.08 38 ALA C O 1
ATOM 2227 N N . ALA C 1 42 ? 1.079 13.423 45.921 1.00 24.66 39 ALA C N 1
ATOM 2228 C CA . ALA C 1 42 ? -0.092 14.027 46.518 1.00 24.75 39 ALA C CA 1
ATOM 2229 C C . ALA C 1 42 ? -1.102 14.501 45.486 1.00 25.74 39 ALA C C 1
ATOM 2230 O O . ALA C 1 42 ? -2.227 14.839 45.842 1.00 26.17 39 ALA C O 1
ATOM 2240 N N . GLN C 1 44 ? -2.380 12.576 43.240 1.00 30.96 41 GLN C N 1
ATOM 2241 C CA . GLN C 1 44 ? -2.953 11.363 42.652 1.00 33.10 41 GLN C CA 1
ATOM 2242 C C . GLN C 1 44 ? -4.218 10.772 43.352 1.00 33.19 41 GLN C C 1
ATOM 2243 O O . GLN C 1 44 ? -4.554 9.589 43.119 1.00 36.30 41 GLN C O 1
ATOM 2249 N N . GLY C 1 45 ? -4.948 11.530 44.158 1.00 30.62 42 GLY C N 1
ATOM 2250 C CA . GLY C 1 45 ? -6.134 10.916 44.816 1.00 30.98 42 GLY C CA 1
ATOM 2251 C C . GLY C 1 45 ? -7.478 10.757 44.058 1.00 30.31 42 GLY C C 1
ATOM 2252 O O . GLY C 1 45 ? -7.576 10.887 42.833 1.00 29.85 42 GLY C O 1
ATOM 2253 N N . ALA C 1 46 ? -8.527 10.475 44.820 1.00 29.42 43 ALA C N 1
ATOM 2254 C CA . ALA C 1 46 ? -9.873 10.342 44.282 1.00 29.67 43 ALA C CA 1
ATOM 2255 C C . ALA C 1 46 ? -10.363 11.661 43.689 1.00 28.24 43 ALA C C 1
ATOM 2256 O O . ALA C 1 46 ? -10.075 12.725 44.213 1.00 27.51 43 ALA C O 1
ATOM 2258 N N . GLN C 1 47 ? -11.070 11.576 42.571 1.00 28.17 44 GLN C N 1
ATOM 2259 C CA . GLN C 1 47 ? -11.497 12.730 41.798 1.00 27.44 44 GLN C CA 1
ATOM 2260 C C . GLN C 1 47 ? -12.914 13.125 42.202 1.00 29.46 44 GLN C C 1
ATOM 2261 O O . GLN C 1 47 ? -13.732 12.227 42.510 1.00 29.91 44 GLN C O 1
ATOM 2267 N N . PRO C 1 48 ? -13.238 14.442 42.166 1.00 29.31 45 PRO C N 1
ATOM 2268 C CA . PRO C 1 48 ? -12.401 15.581 41.787 1.00 28.75 45 PRO C CA 1
ATOM 2269 C C . PRO C 1 48 ? -11.359 15.884 42.839 1.00 27.17 45 PRO C C 1
ATOM 2270 O O . PRO C 1 48 ? -11.665 15.863 44.011 1.00 28.32 45 PRO C O 1
ATOM 2274 N N . ARG C 1 49 ? -10.123 16.130 42.427 1.00 25.59 46 ARG C N 1
ATOM 2275 C CA . ARG C 1 49 ? -9.065 16.371 43.377 1.00 23.70 46 ARG C CA 1
ATOM 2276 C C . ARG C 1 49 ? -9.020 17.848 43.767 1.00 23.43 46 ARG C C 1
ATOM 2277 O O . ARG C 1 49 ? -9.115 18.727 42.927 1.00 23.88 46 ARG C O 1
ATOM 2285 N N . LYS C 1 50 ? -8.963 18.090 45.066 1.00 23.62 47 LYS C N 1
ATOM 2286 C CA . LYS C 1 50 ? -8.805 19.401 45.626 1.00 24.83 47 LYS C CA 1
ATOM 2287 C C . LYS C 1 50 ? -7.473 19.433 46.381 1.00 23.69 47 LYS C C 1
ATOM 2288 O O . LYS C 1 50 ? -7.225 18.584 47.263 1.00 23.23 47 LYS C O 1
ATOM 2294 N N . VAL C 1 51 ? -6.640 20.387 45.994 1.00 22.27 48 VAL C N 1
ATOM 2295 C CA . VAL C 1 51 ? -5.298 20.555 46.538 1.00 21.44 48 VAL C CA 1
ATOM 2296 C C . VAL C 1 51 ? -5.070 22.006 47.024 1.00 22.22 48 VAL C C 1
ATOM 2297 O O . VAL C 1 51 ? -5.444 22.971 46.340 1.00 22.69 48 VAL C O 1
ATOM 2301 N N . LEU C 1 52 ? -4.508 22.132 48.227 1.00 22.30 49 LEU C N 1
ATOM 2302 C CA . LEU C 1 52 ? -4.153 23.408 48.819 1.00 21.96 49 LEU C CA 1
ATOM 2303 C C . LEU C 1 52 ? -2.661 23.440 49.117 1.00 21.77 49 LEU C C 1
ATOM 2304 O O . LEU C 1 52 ? -2.173 22.607 49.877 1.00 21.43 49 LEU C O 1
ATOM 2309 N N . ILE C 1 53 ? -1.965 24.442 48.556 1.00 21.41 50 ILE C N 1
ATOM 2310 C CA . ILE C 1 53 ? -0.548 24.620 48.755 1.00 21.00 50 ILE C CA 1
ATOM 2311 C C . ILE C 1 53 ? -0.416 25.726 49.784 1.00 22.47 50 ILE C C 1
ATOM 2312 O O . ILE C 1 53 ? -0.632 26.906 49.503 1.00 21.65 50 ILE C O 1
ATOM 2317 N N . ASP C 1 54 ? -0.129 25.330 51.005 1.00 23.43 51 ASP C N 1
ATOM 2318 C CA . ASP C 1 54 ? -0.022 26.266 52.084 1.00 25.34 51 ASP C CA 1
ATOM 2319 C C . ASP C 1 54 ? 1.434 26.733 52.180 1.00 25.83 51 ASP C C 1
ATOM 2320 O O . ASP C 1 54 ? 2.276 26.008 52.678 1.00 26.51 51 ASP C O 1
ATOM 2325 N N . LEU C 1 55 ? 1.696 27.978 51.802 1.00 25.93 52 LEU C N 1
ATOM 2326 C CA . LEU C 1 55 ? 3.043 28.448 51.594 1.00 26.52 52 LEU C CA 1
ATOM 2327 C C . LEU C 1 55 ? 3.529 29.230 52.788 1.00 28.72 52 LEU C C 1
ATOM 2328 O O . LEU C 1 55 ? 4.475 30.003 52.687 1.00 29.69 52 LEU C O 1
ATOM 2333 N N . GLU C 1 56 ? 2.905 29.028 53.943 1.00 31.04 53 GLU C N 1
ATOM 2334 C CA . GLU C 1 56 ? 3.369 29.725 55.141 1.00 34.65 53 GLU C CA 1
ATOM 2335 C C . GLU C 1 56 ? 4.809 29.339 55.417 1.00 34.92 53 GLU C C 1
ATOM 2336 O O . GLU C 1 56 ? 5.148 28.142 55.385 1.00 33.87 53 GLU C O 1
ATOM 2342 N N . GLY C 1 57 ? 5.648 30.339 55.684 1.00 36.22 54 GLY C N 1
ATOM 2343 C CA . GLY C 1 57 ? 7.069 30.095 55.976 1.00 38.04 54 GLY C CA 1
ATOM 2344 C C . GLY C 1 57 ? 7.940 30.162 54.732 1.00 37.03 54 GLY C C 1
ATOM 2345 O O . GLY C 1 57 ? 9.138 30.380 54.849 1.00 39.18 54 GLY C O 1
ATOM 2346 N N . VAL C 1 58 ? 7.360 29.991 53.539 1.00 34.89 55 VAL C N 1
ATOM 2347 C CA . VAL C 1 58 ? 8.136 30.053 52.309 1.00 33.90 55 VAL C CA 1
ATOM 2348 C C . VAL C 1 58 ? 8.305 31.521 51.909 1.00 36.25 55 VAL C C 1
ATOM 2349 O O . VAL C 1 58 ? 7.324 32.267 51.770 1.00 33.43 55 VAL C O 1
ATOM 2353 N N . GLU C 1 59 ? 9.565 31.941 51.757 1.00 39.15 56 GLU C N 1
ATOM 2354 C CA . GLU C 1 59 ? 9.853 33.344 51.450 1.00 42.26 56 GLU C CA 1
ATOM 2355 C C . GLU C 1 59 ? 10.427 33.602 50.064 1.00 41.24 56 GLU C C 1
ATOM 2356 O O . GLU C 1 59 ? 10.248 34.672 49.516 1.00 43.16 56 GLU C O 1
ATOM 2362 N N . PHE C 1 60 ? 11.099 32.651 49.469 1.00 40.00 57 PHE C N 1
ATOM 2363 C CA A PHE C 1 60 ? 11.648 32.866 48.148 0.50 39.40 57 PHE C CA 1
ATOM 2364 C CA B PHE C 1 60 ? 11.590 32.846 48.125 0.50 39.74 57 PHE C CA 1
ATOM 2365 C C . PHE C 1 60 ? 11.478 31.576 47.321 1.00 38.38 57 PHE C C 1
ATOM 2366 O O . PHE C 1 60 ? 11.736 30.491 47.848 1.00 39.64 57 PHE C O 1
ATOM 2381 N N . PHE C 1 61 ? 11.053 31.719 46.056 1.00 35.97 58 PHE C N 1
ATOM 2382 C CA . PHE C 1 61 ? 11.231 30.678 45.049 1.00 34.16 58 PHE C CA 1
ATOM 2383 C C . PHE C 1 61 ? 11.331 31.293 43.673 1.00 34.00 58 PHE C C 1
ATOM 2384 O O . PHE C 1 61 ? 11.149 32.490 43.519 1.00 34.88 58 PHE C O 1
ATOM 2392 N N . GLY C 1 62 ? 11.666 30.492 42.671 1.00 32.63 59 GLY C N 1
ATOM 2393 C CA . GLY C 1 62 ? 11.727 30.978 41.288 1.00 31.84 59 GLY C CA 1
ATOM 2394 C C . GLY C 1 62 ? 11.111 29.998 40.318 1.00 30.32 59 GLY C C 1
ATOM 2395 O O . GLY C 1 62 ? 10.179 29.277 40.701 1.00 27.63 59 GLY C O 1
ATOM 2396 N N . SER C 1 63 ? 11.670 29.925 39.098 1.00 30.63 60 SER C N 1
ATOM 2397 C CA . SER C 1 63 ? 11.102 29.080 38.045 1.00 30.89 60 SER C CA 1
ATOM 2398 C C . SER C 1 63 ? 11.020 27.607 38.438 1.00 30.06 60 SER C C 1
ATOM 2399 O O . SER C 1 63 ? 10.057 26.924 38.048 1.00 28.05 60 SER C O 1
ATOM 2402 N N . SER C 1 64 ? 12.006 27.116 39.183 1.00 29.34 61 SER C N 1
ATOM 2403 C CA . SER C 1 64 ? 12.018 25.680 39.511 1.00 29.54 61 SER C CA 1
ATOM 2404 C C . SER C 1 64 ? 10.747 25.291 40.245 1.00 27.41 61 SER C C 1
ATOM 2405 O O . SER C 1 64 ? 10.091 24.330 39.852 1.00 27.13 61 SER C O 1
ATOM 2408 N N . PHE C 1 65 ? 10.375 26.065 41.261 1.00 26.30 62 PHE C N 1
ATOM 2409 C CA . PHE C 1 65 ? 9.202 25.754 42.074 1.00 25.29 62 PHE C CA 1
ATOM 2410 C C . PHE C 1 65 ? 7.923 25.999 41.328 1.00 24.51 62 PHE C C 1
ATOM 2411 O O . PHE C 1 65 ? 6.992 25.197 41.405 1.00 22.87 62 PHE C O 1
ATOM 2419 N N . ILE C 1 66 ? 7.860 27.106 40.613 1.00 25.06 63 ILE C N 1
ATOM 2420 C CA . ILE C 1 66 ? 6.709 27.377 39.777 1.00 24.35 63 ILE C CA 1
ATOM 2421 C C . ILE C 1 66 ? 6.511 26.228 38.792 1.00 24.97 63 ILE C C 1
ATOM 2422 O O . ILE C 1 66 ? 5.360 25.804 38.566 1.00 24.82 63 ILE C O 1
ATOM 2427 N N . GLU C 1 67 ? 7.581 25.710 38.204 1.00 24.93 64 GLU C N 1
ATOM 2428 C CA . GLU C 1 67 ? 7.410 24.610 37.249 1.00 27.52 64 GLU C CA 1
ATOM 2429 C C . GLU C 1 67 ? 6.874 23.336 37.931 1.00 25.96 64 GLU C C 1
ATOM 2430 O O . GLU C 1 67 ? 6.110 22.626 37.332 1.00 26.28 64 GLU C O 1
ATOM 2436 N N . LEU C 1 68 ? 7.280 23.074 39.183 1.00 25.87 65 LEU C N 1
ATOM 2437 C CA . LEU C 1 68 ? 6.747 21.962 39.958 1.00 24.62 65 LEU C CA 1
ATOM 2438 C C . LEU C 1 68 ? 5.257 22.163 40.238 1.00 23.96 65 LEU C C 1
ATOM 2439 O O . LEU C 1 68 ? 4.435 21.280 39.943 1.00 23.89 65 LEU C O 1
ATOM 2444 N N . LEU C 1 69 ? 4.876 23.326 40.753 1.00 23.33 66 LEU C N 1
ATOM 2445 C CA . LEU C 1 69 ? 3.459 23.617 40.920 1.00 23.07 66 LEU C CA 1
ATOM 2446 C C . LEU C 1 69 ? 2.676 23.378 39.630 1.00 23.40 66 LEU C C 1
ATOM 2447 O O . LEU C 1 69 ? 1.616 22.761 39.669 1.00 22.98 66 LEU C O 1
ATOM 2452 N N . VAL C 1 70 ? 3.173 23.880 38.499 1.00 23.47 67 VAL C N 1
ATOM 2453 C CA . VAL C 1 70 ? 2.440 23.804 37.230 1.00 24.07 67 VAL C CA 1
ATOM 2454 C C . VAL C 1 70 ? 2.265 22.328 36.851 1.00 25.57 67 VAL C C 1
ATOM 2455 O O . VAL C 1 70 ? 1.225 21.896 36.344 1.00 25.23 67 VAL C O 1
ATOM 2459 N N . ARG C 1 71 ? 3.306 21.565 37.091 1.00 26.08 68 ARG C N 1
ATOM 2460 C CA . ARG C 1 71 ? 3.291 20.153 36.798 1.00 27.73 68 ARG C CA 1
ATOM 2461 C C . ARG C 1 71 ? 2.205 19.401 37.619 1.00 27.00 68 ARG C C 1
ATOM 2462 O O . ARG C 1 71 ? 1.475 18.576 37.083 1.00 27.09 68 ARG C O 1
ATOM 2470 N N . GLY C 1 72 ? 2.113 19.728 38.906 1.00 25.64 69 GLY C N 1
ATOM 2471 C CA . GLY C 1 72 ? 1.112 19.181 39.786 1.00 25.18 69 GLY C CA 1
ATOM 2472 C C . GLY C 1 72 ? -0.269 19.627 39.360 1.00 25.62 69 GLY C C 1
ATOM 2473 O O . GLY C 1 72 ? -1.182 18.807 39.249 1.00 25.51 69 GLY C O 1
ATOM 2474 N N . TRP C 1 73 ? -0.415 20.922 39.086 1.00 25.28 70 TRP C N 1
ATOM 2475 C CA . TRP C 1 73 ? -1.652 21.451 38.590 1.00 26.60 70 TRP C CA 1
ATOM 2476 C C . TRP C 1 73 ? -2.129 20.748 37.302 1.00 28.72 70 TRP C C 1
ATOM 2477 O O . TRP C 1 73 ? -3.318 20.480 37.164 1.00 28.64 70 TRP C O 1
ATOM 2488 N N . LYS C 1 74 ? -1.233 20.430 36.377 1.00 30.16 71 LYS C N 1
ATOM 2489 C CA . LYS C 1 74 ? -1.657 19.744 35.149 1.00 32.53 71 LYS C CA 1
ATOM 2490 C C . LYS C 1 74 ? -2.194 18.328 35.382 1.00 33.07 71 LYS C C 1
ATOM 2491 O O . LYS C 1 74 ? -3.023 17.865 34.622 1.00 34.53 71 LYS C O 1
ATOM 2497 N N . ARG C 1 75 ? -1.760 17.675 36.452 1.00 32.00 72 ARG C N 1
ATOM 2498 C CA . ARG C 1 75 ? -2.409 16.445 36.906 1.00 33.15 72 ARG C CA 1
ATOM 2499 C C . ARG C 1 75 ? -3.840 16.617 37.427 1.00 32.99 72 ARG C C 1
ATOM 2500 O O . ARG C 1 75 ? -4.690 15.844 37.085 1.00 35.89 72 ARG C O 1
ATOM 2508 N N . ILE C 1 76 ? -4.069 17.600 38.277 1.00 31.83 73 ILE C N 1
ATOM 2509 C CA . ILE C 1 76 ? -5.355 17.946 38.899 1.00 32.26 73 ILE C CA 1
ATOM 2510 C C . ILE C 1 76 ? -6.363 18.490 37.884 1.00 34.24 73 ILE C C 1
ATOM 2511 O O . ILE C 1 76 ? -7.573 18.267 37.994 1.00 32.98 73 ILE C O 1
ATOM 2516 N N . LYS C 1 77 ? -5.881 19.225 36.898 1.00 35.36 74 LYS C N 1
ATOM 2517 C CA . LYS C 1 77 ? -6.788 19.946 36.037 1.00 38.72 74 LYS C CA 1
ATOM 2518 C C . LYS C 1 77 ? -7.562 19.100 35.039 1.00 41.36 74 LYS C C 1
ATOM 2519 O O . LYS C 1 77 ? -8.469 19.612 34.429 1.00 43.07 74 LYS C O 1
ATOM 2525 N N . GLU C 1 78 ? -7.235 17.818 34.887 1.00 43.18 75 GLU C N 1
ATOM 2526 C CA . GLU C 1 78 ? -8.150 16.863 34.215 1.00 45.91 75 GLU C CA 1
ATOM 2527 C C . GLU C 1 78 ? -9.550 16.968 34.827 1.00 45.53 75 GLU C C 1
ATOM 2528 O O . GLU C 1 78 ? -10.554 16.901 34.142 1.00 47.27 75 GLU C O 1
ATOM 2534 N N . ASP C 1 79 ? -9.599 17.092 36.146 1.00 42.77 76 ASP C N 1
ATOM 2535 C CA . ASP C 1 79 ? -10.853 17.076 36.864 1.00 42.12 76 ASP C CA 1
ATOM 2536 C C . ASP C 1 79 ? -11.577 18.412 36.667 1.00 43.23 76 ASP C C 1
ATOM 2537 O O . ASP C 1 79 ? -11.207 19.418 37.247 1.00 40.69 76 ASP C O 1
ATOM 2542 N N . GLN C 1 80 ? -12.629 18.402 35.875 1.00 46.20 77 GLN C N 1
ATOM 2543 C CA . GLN C 1 80 ? -13.505 19.564 35.721 1.00 48.32 77 GLN C CA 1
ATOM 2544 C C . GLN C 1 80 ? -13.806 20.330 37.021 1.00 45.94 77 GLN C C 1
ATOM 2545 O O . GLN C 1 80 ? -13.803 21.560 37.006 1.00 45.48 77 GLN C O 1
ATOM 2551 N N . GLN C 1 81 ? -14.099 19.601 38.107 1.00 44.19 78 GLN C N 1
ATOM 2552 C CA A GLN C 1 81 ? -14.413 20.218 39.401 0.50 43.02 78 GLN C CA 1
ATOM 2553 C CA B GLN C 1 81 ? -14.416 20.190 39.412 0.50 42.98 78 GLN C CA 1
ATOM 2554 C C . GLN C 1 81 ? -13.218 20.203 40.366 1.00 39.89 78 GLN C C 1
ATOM 2555 O O . GLN C 1 81 ? -13.372 20.345 41.572 1.00 39.45 78 GLN C O 1
ATOM 2566 N N . GLY C 1 82 ? -12.022 20.031 39.824 1.00 37.09 79 GLY C N 1
ATOM 2567 C CA . GLY C 1 82 ? -10.800 20.018 40.629 1.00 34.36 79 GLY C CA 1
ATOM 2568 C C . GLY C 1 82 ? -10.411 21.431 41.036 1.00 31.76 79 GLY C C 1
ATOM 2569 O O . GLY C 1 82 ? -10.838 22.376 40.412 1.00 33.77 79 GLY C O 1
ATOM 2570 N N . VAL C 1 83 ? -9.633 21.554 42.106 1.00 28.46 80 VAL C N 1
ATOM 2571 C CA . VAL C 1 83 ? -9.185 22.820 42.609 1.00 26.68 80 VAL C CA 1
ATOM 2572 C C . VAL C 1 83 ? -7.735 22.713 43.007 1.00 24.20 80 VAL C C 1
ATOM 2573 O O . VAL C 1 83 ? -7.349 21.782 43.683 1.00 23.64 80 VAL C O 1
ATOM 2577 N N . PHE C 1 84 ? -6.939 23.695 42.588 1.00 23.29 81 PHE C N 1
ATOM 2578 C CA . PHE C 1 84 ? -5.538 23.814 42.990 1.00 21.14 81 PHE C CA 1
ATOM 2579 C C . PHE C 1 84 ? -5.404 25.249 43.519 1.00 21.87 81 PHE C C 1
ATOM 2580 O O . PHE C 1 84 ? -5.454 26.220 42.732 1.00 20.97 81 PHE C O 1
ATOM 2588 N N . ALA C 1 85 ? -5.297 25.386 44.844 1.00 21.50 82 ALA C N 1
ATOM 2589 C CA . ALA C 1 85 ? -5.310 26.696 45.487 1.00 21.76 82 ALA C CA 1
ATOM 2590 C C . ALA C 1 85 ? -4.037 26.936 46.290 1.00 21.04 82 ALA C C 1
ATOM 2591 O O . ALA C 1 85 ? -3.340 25.984 46.640 1.00 19.72 82 ALA C O 1
ATOM 2593 N N . LEU C 1 86 ? -3.743 28.223 46.522 1.00 22.03 83 LEU C N 1
ATOM 2594 C CA . LEU C 1 86 ? -2.620 28.689 47.332 1.00 22.37 83 LEU C CA 1
ATOM 2595 C C . LEU C 1 86 ? -3.156 29.461 48.535 1.00 23.91 83 LEU C C 1
ATOM 2596 O O . LEU C 1 86 ? -4.205 30.096 48.449 1.00 24.99 83 LEU C O 1
ATOM 2601 N N . CYS C 1 87 ? -2.502 29.335 49.673 1.00 24.11 84 CYS C N 1
ATOM 2602 C CA . CYS C 1 87 ? -2.771 30.236 50.788 1.00 26.34 84 CYS C CA 1
ATOM 2603 C C . CYS C 1 87 ? -1.460 30.650 51.471 1.00 27.05 84 CYS C C 1
ATOM 2604 O O . CYS C 1 87 ? -0.412 30.055 51.229 1.00 25.49 84 CYS C O 1
ATOM 2607 N N . SER C 1 88 ? -1.548 31.668 52.309 1.00 29.74 85 SER C N 1
ATOM 2608 C CA . SER C 1 88 ? -0.427 32.222 53.055 1.00 31.96 85 SER C CA 1
ATOM 2609 C C . SER C 1 88 ? 0.768 32.531 52.181 1.00 31.14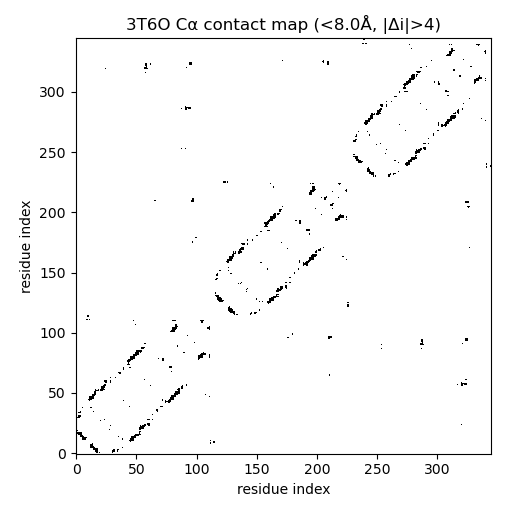 85 SER C C 1
ATOM 2610 O O . SER C 1 88 ? 1.889 32.158 52.515 1.00 32.74 85 SER C O 1
ATOM 2613 N N . VAL C 1 89 ? 0.531 33.183 51.055 1.00 30.53 86 VAL C N 1
ATOM 2614 C CA . VAL C 1 89 ? 1.598 33.517 50.122 1.00 29.97 86 VAL C CA 1
ATOM 2615 C C . VAL C 1 89 ? 2.266 34.829 50.590 1.00 31.11 86 VAL C C 1
ATOM 2616 O O . VAL C 1 89 ? 1.627 35.819 50.720 1.00 30.64 86 VAL C O 1
ATOM 2620 N N . SER C 1 90 ? 3.558 34.816 50.868 1.00 31.96 87 SER C N 1
ATOM 2621 C CA . SER C 1 90 ? 4.213 36.016 51.349 1.00 34.04 87 SER C CA 1
ATOM 2622 C C . SER C 1 90 ? 4.331 37.067 50.227 1.00 33.72 87 SER C C 1
ATOM 2623 O O . SER C 1 90 ? 4.227 36.752 49.028 1.00 31.26 87 SER C O 1
ATOM 2626 N N . PRO C 1 91 ? 4.540 38.333 50.609 1.00 35.94 88 PRO C N 1
ATOM 2627 C CA . PRO C 1 91 ? 4.640 39.378 49.596 1.00 36.27 88 PRO C CA 1
ATOM 2628 C C . PRO C 1 91 ? 5.783 39.140 48.588 1.00 35.69 88 PRO C C 1
ATOM 2629 O O . PRO C 1 91 ? 5.620 39.481 47.405 1.00 35.37 88 PRO C O 1
ATOM 2633 N N . TYR C 1 92 ? 6.894 38.537 49.027 1.00 35.45 89 TYR C N 1
ATOM 2634 C CA . TYR C 1 92 ? 7.969 38.190 48.098 1.00 35.47 89 TYR C CA 1
ATOM 2635 C C . TYR C 1 92 ? 7.513 37.147 47.082 1.00 33.88 89 TYR C C 1
ATOM 2636 O O . TYR C 1 92 ? 7.853 37.210 45.891 1.00 32.68 89 TYR C O 1
ATOM 2645 N N . CYS C 1 93 ? 6.747 36.168 47.562 1.00 33.14 90 CYS C N 1
ATOM 2646 C CA . CYS C 1 93 ? 6.245 35.145 46.687 1.00 31.53 90 CYS C CA 1
ATOM 2647 C C . CYS C 1 93 ? 5.249 35.696 45.708 1.00 30.17 90 CYS C C 1
ATOM 2648 O O . CYS C 1 93 ? 5.284 35.311 44.529 1.00 28.51 90 CYS C O 1
ATOM 2651 N N . VAL C 1 94 ? 4.391 36.617 46.169 1.00 30.64 91 VAL C N 1
ATOM 2652 C CA . VAL C 1 94 ? 3.443 37.304 45.273 1.00 30.68 91 VAL C CA 1
ATOM 2653 C C . VAL C 1 94 ? 4.211 38.018 44.151 1.00 30.95 91 VAL C C 1
ATOM 2654 O O . VAL C 1 94 ? 3.843 37.908 42.974 1.00 29.43 91 VAL C O 1
ATOM 2658 N N . GLU C 1 95 ? 5.303 38.707 44.511 1.00 31.09 92 GLU C N 1
ATOM 2659 C CA . GLU C 1 95 ? 6.071 39.440 43.515 1.00 31.92 92 GLU C CA 1
ATOM 2660 C C . GLU C 1 95 ? 6.669 38.522 42.487 1.00 29.84 92 GLU C C 1
ATOM 2661 O O . GLU C 1 95 ? 6.705 38.878 41.314 1.00 30.09 92 GLU C O 1
ATOM 2667 N N . VAL C 1 96 ? 7.066 37.319 42.893 1.00 27.76 93 VAL C N 1
ATOM 2668 C CA . VAL C 1 96 ? 7.569 36.340 41.931 1.00 26.91 93 VAL C CA 1
ATOM 2669 C C . VAL C 1 96 ? 6.428 35.750 41.079 1.00 25.98 93 VAL C C 1
ATOM 2670 O O . VAL C 1 96 ? 6.524 35.697 39.850 1.00 27.04 93 VAL C O 1
ATOM 2674 N N . LEU C 1 97 ? 5.344 35.332 41.712 1.00 25.74 94 LEU C N 1
ATOM 2675 C CA . LEU C 1 97 ? 4.215 34.749 40.953 1.00 25.15 94 LEU C CA 1
ATOM 2676 C C . LEU C 1 97 ? 3.615 35.704 39.912 1.00 26.24 94 LEU C C 1
ATOM 2677 O O . LEU C 1 97 ? 3.097 35.254 38.863 1.00 26.43 94 LEU C O 1
ATOM 2682 N N . GLN C 1 98 ? 3.682 37.009 40.194 1.00 25.83 95 GLN C N 1
ATOM 2683 C CA . GLN C 1 98 ? 3.200 37.994 39.268 1.00 27.33 95 GLN C CA 1
ATOM 2684 C C . GLN C 1 98 ? 3.977 38.060 37.957 1.00 27.76 95 GLN C C 1
ATOM 2685 O O . GLN C 1 98 ? 3.532 38.703 37.010 1.00 28.24 95 GLN C O 1
ATOM 2691 N N . VAL C 1 99 ? 5.165 37.450 37.927 1.00 27.60 96 VAL C N 1
ATOM 2692 C CA . VAL C 1 99 ? 6.001 37.479 36.735 1.00 28.41 96 VAL C CA 1
ATOM 2693 C C . VAL C 1 99 ? 5.396 36.575 35.637 1.00 28.45 96 VAL C C 1
ATOM 2694 O O . VAL C 1 99 ? 5.649 36.747 34.440 1.00 30.04 96 VAL C O 1
ATOM 2698 N N . THR C 1 100 ? 4.592 35.618 36.059 1.00 27.67 97 THR C N 1
ATOM 2699 C CA . THR C 1 100 ? 3.919 34.754 35.117 1.00 28.41 97 THR C CA 1
ATOM 2700 C C . THR C 1 100 ? 2.401 34.808 35.242 1.00 28.55 97 THR C C 1
ATOM 2701 O O . THR C 1 100 ? 1.853 35.087 36.318 1.00 27.75 97 THR C O 1
ATOM 2705 N N . HIS C 1 101 ? 1.760 34.518 34.103 1.00 30.86 98 HIS C N 1
ATOM 2706 C CA A HIS C 1 101 ? 0.289 34.534 34.030 0.50 31.38 98 HIS C CA 1
ATOM 2707 C CA B HIS C 1 101 ? 0.317 34.426 33.886 0.50 32.07 98 HIS C CA 1
ATOM 2708 C C . HIS C 1 101 ? -0.319 33.204 34.495 1.00 31.12 98 HIS C C 1
ATOM 2709 O O . HIS C 1 101 ? -1.492 33.195 34.838 1.00 30.78 98 HIS C O 1
ATOM 2722 N N . ILE C 1 102 ? 0.470 32.126 34.551 1.00 31.46 99 ILE C N 1
ATOM 2723 C CA . ILE C 1 102 ? -0.078 30.783 34.712 1.00 31.93 99 ILE C CA 1
ATOM 2724 C C . ILE C 1 102 ? -0.816 30.586 36.043 1.00 31.00 99 ILE C C 1
ATOM 2725 O O . ILE C 1 102 ? -1.815 29.858 36.097 1.00 32.11 99 ILE C O 1
ATOM 2730 N N . ASP C 1 103 ? -0.339 31.207 37.108 1.00 30.14 100 ASP C N 1
ATOM 2731 C CA . ASP C 1 103 ? -0.947 31.002 38.436 1.00 30.14 100 ASP C CA 1
ATOM 2732 C C . ASP C 1 103 ? -2.312 31.706 38.678 1.00 31.84 100 ASP C C 1
ATOM 2733 O O . ASP C 1 103 ? -2.921 31.489 39.720 1.00 31.59 100 ASP C O 1
ATOM 2738 N N . GLU C 1 104 ? -2.763 32.566 37.775 1.00 34.33 101 GLU C N 1
ATOM 2739 C CA . GLU C 1 104 ? -4.026 33.301 37.988 1.00 37.54 101 GLU C CA 1
ATOM 2740 C C . GLU C 1 104 ? -5.240 32.434 38.246 1.00 37.49 101 GLU C C 1
ATOM 2741 O O . GLU C 1 104 ? -6.152 32.879 38.919 1.00 38.45 101 GLU C O 1
ATOM 2747 N N . VAL C 1 105 ? -5.270 31.231 37.668 1.00 36.45 102 VAL C N 1
ATOM 2748 C CA . VAL C 1 105 ? -6.389 30.295 37.843 1.00 36.57 102 VAL C CA 1
ATOM 2749 C C . VAL C 1 105 ? -6.271 29.422 39.094 1.00 34.64 102 VAL C C 1
ATOM 2750 O O . VAL C 1 105 ? -6.985 28.427 39.233 1.00 36.22 102 VAL C O 1
ATOM 2754 N N . TRP C 1 106 ? -5.328 29.724 39.967 1.00 31.45 103 TRP C N 1
ATOM 2755 C CA . TRP C 1 106 ? -5.276 29.074 41.253 1.00 28.84 103 TRP C CA 1
ATOM 2756 C C . TRP C 1 106 ? -5.900 30.030 42.261 1.00 29.61 103 TRP C C 1
ATOM 2757 O O . TRP C 1 106 ? -5.430 31.153 42.423 1.00 29.20 103 TRP C O 1
ATOM 2768 N N . PRO C 1 107 ? -7.028 29.640 42.880 1.00 29.28 104 PRO C N 1
ATOM 2769 C CA . PRO C 1 107 ? -7.534 30.586 43.857 1.00 29.75 104 PRO C CA 1
ATOM 2770 C C . PRO C 1 107 ? -6.536 30.861 44.996 1.00 29.14 104 PRO C C 1
ATOM 2771 O O . PRO C 1 107 ? -5.761 29.979 45.379 1.00 26.70 104 PRO C O 1
ATOM 2775 N N . ARG C 1 108 ? -6.597 32.083 45.507 1.00 30.69 105 ARG C N 1
ATOM 2776 C CA A ARG C 1 108 ? -5.767 32.569 46.616 0.50 31.48 105 ARG C CA 1
ATOM 2777 C CA B ARG C 1 108 ? -5.758 32.517 46.611 0.50 31.46 105 ARG C CA 1
ATOM 2778 C C . ARG C 1 108 ? -6.563 32.770 47.881 1.00 32.60 105 ARG C C 1
ATOM 2779 O O . ARG C 1 108 ? -7.646 33.356 47.854 1.00 35.55 105 ARG C O 1
ATOM 2794 N N . TYR C 1 109 ? -6.036 32.339 48.996 1.00 31.84 106 TYR C N 1
ATOM 2795 C CA . TYR C 1 109 ? -6.677 32.611 50.255 1.00 33.24 106 TYR C CA 1
ATOM 2796 C C . TYR C 1 109 ? -5.615 33.165 51.170 1.00 33.84 106 TYR C C 1
ATOM 2797 O O . TYR C 1 109 ? -4.419 32.935 50.969 1.00 31.03 106 TYR C O 1
ATOM 2806 N N . SER C 1 110 ? -6.047 33.936 52.147 1.00 36.33 107 SER C N 1
ATOM 2807 C CA . SER C 1 110 ? -5.112 34.604 53.038 1.00 38.43 107 SER C CA 1
ATOM 2808 C C . SER C 1 110 ? -4.474 33.580 53.991 1.00 38.40 107 SER C C 1
ATOM 2809 O O . SER C 1 110 ? -3.251 33.597 54.171 1.00 38.93 107 SER C O 1
ATOM 2812 N N . THR C 1 111 ? -5.291 32.667 54.527 1.00 38.71 108 THR C N 1
ATOM 2813 C CA . THR C 1 111 ? -4.863 31.670 55.515 1.00 38.45 108 THR C CA 1
ATOM 2814 C C . THR C 1 111 ? -5.429 30.293 55.208 1.00 37.10 108 THR C C 1
ATOM 2815 O O . THR C 1 111 ? -6.321 30.140 54.369 1.00 35.60 108 THR C O 1
ATOM 2819 N N . LYS C 1 112 ? -4.913 29.281 55.901 1.00 37.22 109 LYS C N 1
ATOM 2820 C CA . LYS C 1 112 ? -5.376 27.937 55.678 1.00 36.61 109 LYS C CA 1
ATOM 2821 C C . LYS C 1 112 ? -6.826 27.761 56.163 1.00 38.79 109 LYS C C 1
ATOM 2822 O O . LYS C 1 112 ? -7.615 27.067 55.519 1.00 37.25 109 LYS C O 1
ATOM 2828 N N . GLN C 1 113 ? -7.153 28.362 57.301 1.00 42.19 110 GLN C N 1
ATOM 2829 C CA . GLN C 1 113 ? -8.501 28.289 57.871 1.00 45.60 110 GLN C CA 1
ATOM 2830 C C . GLN C 1 113 ? -9.522 28.817 56.847 1.00 45.19 110 GLN C C 1
ATOM 2831 O O . GLN C 1 113 ? -10.565 28.198 56.601 1.00 46.17 110 GLN C O 1
ATOM 2837 N N . GLU C 1 114 ? -9.210 29.962 56.252 1.00 44.54 111 GLU C N 1
ATOM 2838 C CA . GLU C 1 114 ? -10.066 30.565 55.232 1.00 44.01 111 GLU C CA 1
ATOM 2839 C C . GLU C 1 114 ? -10.193 29.676 53.973 1.00 40.49 111 GLU C C 1
ATOM 2840 O O . GLU C 1 114 ? -11.282 29.437 53.469 1.00 40.25 111 GLU C O 1
ATOM 2846 N N . ALA C 1 115 ? -9.080 29.188 53.465 1.00 36.71 112 ALA C N 1
ATOM 2847 C CA . ALA C 1 115 ? -9.102 28.264 52.327 1.00 34.39 112 ALA C CA 1
ATOM 2848 C C . ALA C 1 115 ? -9.998 27.028 52.552 1.00 34.64 112 ALA C C 1
ATOM 2849 O O . ALA C 1 115 ? -10.792 26.640 51.691 1.00 33.28 112 ALA C O 1
ATOM 2851 N N . LEU C 1 116 ? -9.835 26.389 53.700 1.00 36.17 113 LEU C N 1
ATOM 2852 C CA . LEU C 1 116 ? -10.528 25.125 53.958 1.00 37.56 113 LEU C CA 1
ATOM 2853 C C . LEU C 1 116 ? -12.053 25.328 54.053 1.00 40.24 113 LEU C C 1
ATOM 2854 O O . LEU C 1 116 ? -12.806 24.490 53.569 1.00 40.45 113 LEU C O 1
ATOM 2859 N N . LEU C 1 117 ? -12.489 26.451 54.625 1.00 42.78 114 LEU C N 1
ATOM 2860 C CA . LEU C 1 117 ? -13.906 26.800 54.653 1.00 46.53 114 LEU C CA 1
ATOM 2861 C C . LEU C 1 117 ? -14.398 27.102 53.233 1.00 46.33 114 LEU C C 1
ATOM 2862 O O . LEU C 1 117 ? -15.444 26.627 52.816 1.00 46.96 114 LEU C O 1
ATOM 2867 N N . ALA C 1 118 ? -13.625 27.867 52.478 1.00 45.50 115 ALA C N 1
ATOM 2868 C CA . ALA C 1 118 ? -14.023 28.253 51.133 1.00 45.90 115 ALA C CA 1
ATOM 2869 C C . ALA C 1 118 ? -14.161 27.022 50.273 1.00 45.62 115 ALA C C 1
ATOM 2870 O O . ALA C 1 118 ? -15.076 26.922 49.495 1.00 47.76 115 ALA C O 1
ATOM 2880 N N . ALA C 1 120 ? -14.761 23.878 51.118 1.00 52.88 117 ALA C N 1
ATOM 2881 C CA . ALA C 1 120 ? -15.626 22.796 51.607 1.00 56.62 117 ALA C CA 1
ATOM 2882 C C . ALA C 1 120 ? -16.685 22.518 50.546 1.00 59.50 117 ALA C C 1
ATOM 2883 O O . ALA C 1 120 ? -17.174 23.446 49.879 1.00 60.70 117 ALA C O 1
ATOM 2885 N N . SER C 1 121 ? -17.002 21.237 50.365 1.00 62.04 118 SER C N 1
ATOM 2886 C CA . SER C 1 121 ? -17.958 20.811 49.331 1.00 64.68 118 SER C CA 1
ATOM 2887 C C . SER C 1 121 ? -18.674 19.532 49.742 1.00 66.66 118 SER C C 1
ATOM 2888 O O . SER C 1 121 ? -19.732 19.219 49.196 1.00 69.70 118 SER C O 1
#

Solvent-accessible surface area: 16894 Å² total

Radius of gyration: 22.09 Å; Cα contacts (8 Å, |Δi|>4): 648; chains: 3; bounding box: 52×51×59 Å

Secondary structure (DSSP, 8-state):
----EEEEETTEEEEE--GGGSEE-HHHHHHHHHHHHH---SSSPEEEEE-TT--EE-HHHHHHHHHHHHHHTTSTT-EEEEES--HHHHHHHTT-SGGGGS-EESSHHHHHH--/---EEEEETTEEEEE--GGGGEE-HHHHHHHHHHHHH---SSSPEEEEE-TT--EE-HHHHHHHHHHHHHHHTTSS-EEEEES--HHHHHHHHHTT-TTTS-EESSHHHHHH---/---EEEEETTEEEEE--GGGSEE-HHHHHHHHHHHHH---SSSPEEEEE-TT--EE-HHHHHHHHHHHHHHTTSTT-EEEEES--HHHHHHHTT-SGGGGS-EESSHHHHHH---

CATH classification: 3.30.750.24

B-factor: mean 35.93, std 12.83, range [12.46, 83.79]

Sequence (345 aa):
AADIRRVTHEAQVTVISFPAVFQQRLRRETEVEEQIASTFLAAQGAQPRKVLIDLEGVEFFGSSFIELLVRGWKRIKEDQQGVFALCSVSPYYCVEVLQVTHIDEVWPRYSTKQEALLAAADIRRVTHHEAQVTVISFPAVFQRLRETEVEQIASTFLAAQGAQPRKVLIDLEGVEFFGSSFIELLVRGWKRIKEDQQGVFALCSVSPYCVEVLQVTHIDEEVWWPRYSTKQEALLAASADIRVTHEAQVTVISFPAVFQRLRETEVEQIASTFLAAQGAQPRKVLIDLEGVEFFFGSSFIELLVRGWKRIKEDQQQGVFALCSVSPYCVEVLQVTHHIDEVWPRRYSTKQEALLAAS

Nearest PDB structures (foldseek):
  3t6o-assembly1_B  TM=1.009E+00  e=1.330E-22  Planctopirus limnophila DSM 3776
  3t6o-assembly1_A  TM=9.822E-01  e=9.688E-20  Planctopirus limnophila DSM 3776
  4hyl-assembly1_A  TM=8.457E-01  e=2.811E-04  Haliangium ochraceum DSM 14365
  4qtp-assembly2_B  TM=7.699E-01  e=8.431E-04  Mycobacterium avium subsp. paratuberculosis K-10
  6ylh-assembly1_b  TM=3.914E-01  e=1.250E+00  Saccharomyces cerevisiae